Protein AF-A0A383DMV7-F1 (afdb_monomer_lite)

InterPro domains:
  IPR036942 TonB-dependent receptor-like, beta-barrel domain superfamily [G3DSA:2.40.170.20] (22-209)

Sequence (234 aa):
KFLDGSRVFDLMQYRTLEGLISPVGWHANAGFERKNRRGFSLAFEGFWKNFEKLITRKADIRSRLVGDYITGPPALSESYEVVTAMRFQPALEAENGSSVDAVGIQGRLEKRRVTMDDRWAGWISYTLSRAEEERMAQGTLRRFPFEYDRQHSLSVGINVRLGKGLTFSSRWQYGSGFPYTPAISVEPMVGQAVDDFDSTTIRNVILSDPETGYARFVPTFGGPENFNSARYPA

Organism: NCBI:txid408172

Secondary structure (DSSP, 8-state):
----------GGGSS--TT----EEEEEEEEEEEE-TTSEEEEEEEEEEEEEEEEEEEEEEEEEEEEEE-SS-TTBGGGEEEEEEEEEEEEEEEEEEEEEEEEEEEEEEEE---STT--EEEEEEEEEEEEEEEEEETTEEEEEE-TT--SEEEEEEEEEE-SSS-EEEEEEEEEPPPEE----EEEEPEEEEE-SS-TT-EEEEE-B-TTT-BBPEEEE--SGGGTT-EE---

Foldseek 3Di:
DPPVVDPPVPVVLAPDPPPQDDKDKDKDKDKDWDDDLQQKIKIKMKMKMKIALDKDFDKAWDWDWFWDADDDDQFAQVRTDTDIDTAIGGDSHITSFKMKIKIKMKIKMWGDDPDPPPQKTKMKMKMAMFMWMWGDFHNDIDIDGDQPTWGIKIKIWMWGHPDVPDIDIDIDIDTWFGFAQDQPAKTFDWDWDADPVHNVDIDIGGDADPVPNTTDIDGDRGGPVRGSVDGDGD

Radius of gyration: 26.52 Å; chains: 1; bounding box: 67×40×73 Å

Structure (mmCIF, N/CA/C/O backbone):
data_AF-A0A383DMV7-F1
#
_entry.id   AF-A0A383DMV7-F1
#
loop_
_atom_site.group_PDB
_atom_site.id
_atom_site.type_symbol
_atom_site.label_atom_id
_atom_site.label_alt_id
_atom_site.label_comp_id
_atom_site.label_asym_id
_atom_site.label_entity_id
_atom_site.label_seq_id
_atom_site.pdbx_PDB_ins_code
_atom_site.Cartn_x
_atom_site.Cartn_y
_atom_site.Cartn_z
_atom_site.occupancy
_atom_site.B_iso_or_equiv
_atom_site.auth_seq_id
_atom_site.auth_comp_id
_atom_site.auth_asym_id
_atom_site.auth_atom_id
_atom_site.pdbx_PDB_model_num
ATOM 1 N N . LYS A 1 1 ? -18.893 2.785 4.647 1.00 27.02 1 LYS A N 1
ATOM 2 C CA . LYS A 1 1 ? -18.040 2.800 3.432 1.00 27.02 1 LYS A CA 1
ATOM 3 C C . LYS A 1 1 ? -16.605 3.120 3.873 1.00 27.02 1 LYS A C 1
ATOM 5 O O . LYS A 1 1 ? -16.204 4.268 3.816 1.00 27.02 1 LYS A O 1
ATOM 10 N N . PHE A 1 2 ? -15.880 2.132 4.411 1.00 31.17 2 PHE A N 1
ATOM 11 C CA . PHE A 1 2 ? -14.476 2.264 4.841 1.00 31.17 2 PHE A CA 1
ATOM 12 C C . PHE A 1 2 ? -13.554 1.872 3.685 1.00 31.17 2 PHE A C 1
ATOM 14 O O . PHE A 1 2 ? -12.889 0.845 3.704 1.00 31.17 2 PHE A O 1
ATOM 21 N N . LEU A 1 3 ? -13.604 2.680 2.631 1.00 35.22 3 LEU A N 1
ATOM 22 C CA . LEU A 1 3 ? -12.601 2.691 1.577 1.00 35.22 3 LEU A CA 1
ATOM 23 C C . LEU A 1 3 ? -11.812 3.979 1.796 1.00 35.22 3 LEU A C 1
ATOM 25 O O . LEU A 1 3 ? -12.159 5.006 1.222 1.00 35.22 3 LEU A O 1
ATOM 29 N N . ASP A 1 4 ? -10.791 3.946 2.654 1.00 39.38 4 ASP A N 1
ATOM 30 C CA . ASP A 1 4 ? -9.828 5.052 2.776 1.00 39.38 4 ASP A CA 1
ATOM 31 C C . ASP A 1 4 ? -8.811 4.970 1.619 1.00 39.38 4 ASP A C 1
ATOM 33 O O . ASP A 1 4 ? -7.609 4.864 1.805 1.00 39.38 4 ASP A O 1
ATOM 37 N N . GLY A 1 5 ? -9.332 4.905 0.387 1.00 38.22 5 GLY A N 1
ATOM 38 C CA . GLY A 1 5 ? -8.568 4.942 -0.867 1.00 38.22 5 GLY A CA 1
ATOM 39 C C . GLY A 1 5 ? -8.489 6.351 -1.460 1.00 38.22 5 GLY A C 1
ATOM 40 O O . GLY A 1 5 ? -7.997 6.544 -2.568 1.00 38.22 5 GLY A O 1
ATOM 41 N N . SER A 1 6 ? -9.001 7.339 -0.732 1.00 35.34 6 SER A N 1
ATOM 42 C CA . SER A 1 6 ? -8.894 8.749 -1.063 1.00 35.34 6 SER A CA 1
ATOM 43 C C . SER A 1 6 ? -8.716 9.525 0.232 1.00 35.34 6 SER A C 1
ATOM 45 O O . SER A 1 6 ? -9.648 10.175 0.708 1.00 35.34 6 SER A O 1
ATOM 47 N N . ARG A 1 7 ? -7.500 9.502 0.785 1.00 47.59 7 ARG A N 1
ATOM 48 C CA . ARG A 1 7 ? -7.048 10.610 1.622 1.00 47.59 7 ARG A CA 1
ATOM 49 C C . ARG A 1 7 ? -6.959 11.850 0.735 1.00 47.59 7 ARG A C 1
ATOM 51 O O . ARG A 1 7 ? -5.887 12.261 0.304 1.00 47.59 7 ARG A O 1
ATOM 58 N N . VAL A 1 8 ? -8.102 12.483 0.479 1.00 38.84 8 VAL A N 1
ATOM 59 C CA . VAL A 1 8 ? -8.102 13.939 0.565 1.00 38.84 8 VAL A CA 1
ATOM 60 C C . VAL A 1 8 ? -7.598 14.178 1.981 1.00 38.84 8 VAL A C 1
ATOM 62 O O . VAL A 1 8 ? -8.219 13.694 2.925 1.00 38.84 8 VAL A O 1
ATOM 65 N N . PHE A 1 9 ? -6.402 14.751 2.128 1.00 48.09 9 PHE A N 1
ATOM 66 C CA . PHE A 1 9 ? -5.879 15.170 3.426 1.00 48.09 9 PHE A CA 1
ATOM 67 C C . PHE A 1 9 ? -6.826 16.252 3.955 1.00 48.09 9 PHE A C 1
ATOM 69 O O . PHE A 1 9 ? -6.572 17.446 3.827 1.00 48.09 9 PHE A O 1
ATOM 76 N N . ASP A 1 10 ? -7.977 15.831 4.473 1.00 48.44 10 ASP A N 1
ATOM 77 C CA . ASP A 1 10 ? -8.925 16.704 5.123 1.00 48.44 10 ASP A CA 1
ATOM 78 C C . ASP A 1 10 ? -8.380 16.944 6.520 1.00 48.44 10 ASP A C 1
ATOM 80 O O . ASP A 1 10 ? -8.589 16.168 7.453 1.00 48.44 10 ASP A O 1
ATOM 84 N N . LEU A 1 11 ? -7.585 18.002 6.637 1.00 58.06 11 LEU A N 1
ATOM 85 C CA . LEU A 1 11 ? -7.048 18.436 7.914 1.00 58.06 11 LEU A CA 1
ATOM 86 C C . LEU A 1 11 ? -8.159 18.938 8.855 1.00 58.06 11 LEU A C 1
ATOM 88 O O . LEU A 1 11 ? -7.900 19.071 10.047 1.00 58.06 11 LEU A O 1
ATOM 92 N N . MET A 1 12 ? -9.390 19.153 8.361 1.00 53.84 12 MET A N 1
ATOM 93 C CA . MET A 1 12 ? -10.544 19.542 9.182 1.00 53.84 12 MET A CA 1
ATOM 94 C C . MET A 1 12 ? -11.135 18.375 9.979 1.00 53.84 12 MET A C 1
ATOM 96 O O . MET A 1 12 ? -11.938 18.599 10.882 1.00 53.84 12 MET A O 1
ATOM 100 N N . GLN A 1 13 ? -10.723 17.131 9.703 1.00 54.12 13 GLN A N 1
ATOM 101 C CA . GLN A 1 13 ? -11.107 15.980 10.528 1.00 54.12 13 GLN A CA 1
ATOM 102 C C . GLN A 1 13 ? -10.373 15.941 11.883 1.00 54.12 13 GLN A C 1
ATOM 104 O O . GLN A 1 13 ? -10.734 15.147 12.756 1.00 54.12 13 GLN A O 1
ATOM 109 N N . TYR A 1 14 ? -9.332 16.765 12.051 1.00 58.69 14 TYR A N 1
ATOM 110 C CA . TYR A 1 14 ? -8.533 16.838 13.269 1.00 58.69 14 TYR A CA 1
ATOM 111 C C . TYR A 1 14 ? -8.977 18.013 14.137 1.00 58.69 14 TYR A C 1
ATOM 113 O O . TYR A 1 14 ? -9.143 19.129 13.652 1.00 58.69 14 TYR A O 1
ATOM 121 N N . ARG A 1 15 ? -9.146 17.773 15.445 1.00 56.69 15 ARG A N 1
ATOM 122 C CA . ARG A 1 15 ? -9.544 18.835 16.388 1.00 56.69 15 ARG A CA 1
ATOM 123 C C . ARG A 1 15 ? -8.479 19.923 16.547 1.00 56.69 15 ARG A C 1
ATOM 125 O O . ARG A 1 15 ? -8.840 21.070 16.783 1.00 56.69 15 ARG A O 1
ATOM 132 N N . THR A 1 16 ? -7.199 19.573 16.428 1.00 58.97 16 THR A N 1
ATOM 133 C CA . THR A 1 16 ? -6.067 20.505 16.485 1.00 58.97 16 THR A CA 1
ATOM 134 C C . THR A 1 16 ? -4.949 20.036 15.550 1.00 58.97 16 THR A C 1
ATOM 136 O O . THR A 1 16 ? -4.700 18.838 15.405 1.00 58.97 16 THR A O 1
ATOM 139 N N . LEU A 1 17 ? -4.279 20.993 14.904 1.00 67.75 17 LEU A N 1
ATOM 140 C CA . LEU A 1 17 ? -3.063 20.782 14.099 1.00 67.75 17 LEU A CA 1
ATOM 141 C C . LEU A 1 17 ? -1.817 21.369 14.786 1.00 67.75 17 LEU A C 1
ATOM 143 O O . LEU A 1 17 ? -0.724 21.363 14.222 1.00 67.75 17 LEU A O 1
ATOM 147 N N . GLU A 1 18 ? -1.987 21.914 15.992 1.00 71.38 18 GLU A N 1
ATOM 148 C CA . GLU A 1 18 ? -0.915 22.523 16.774 1.00 71.38 18 GLU A CA 1
ATOM 149 C C . GLU A 1 18 ? 0.157 21.489 17.136 1.00 71.38 18 GLU A C 1
ATOM 151 O O . GLU A 1 18 ? -0.145 20.365 17.535 1.00 71.38 18 GLU A O 1
ATOM 156 N N . GLY A 1 19 ? 1.425 21.877 16.992 1.00 81.38 19 GLY A N 1
ATOM 157 C CA . GLY A 1 19 ? 2.572 21.019 17.300 1.00 81.38 19 GLY A CA 1
ATOM 158 C C . GLY A 1 19 ? 2.968 20.036 16.194 1.00 81.38 19 GLY A C 1
ATOM 159 O O . GLY A 1 19 ? 3.995 19.375 16.337 1.00 81.38 19 GLY A O 1
ATOM 160 N N . LEU A 1 20 ? 2.220 19.961 15.084 1.00 86.75 20 LEU A N 1
ATOM 161 C CA . LEU A 1 20 ? 2.659 19.206 13.912 1.00 86.75 20 LEU A CA 1
ATOM 162 C C . LEU A 1 20 ? 3.842 19.902 13.239 1.00 86.75 20 LEU A C 1
ATOM 164 O O . LEU A 1 20 ? 3.843 21.115 13.026 1.00 86.75 20 LEU A O 1
ATOM 168 N N . ILE A 1 21 ? 4.835 19.108 12.862 1.00 90.81 21 ILE A N 1
ATOM 169 C CA . ILE A 1 21 ? 6.003 19.566 12.111 1.00 90.81 21 ILE A CA 1
ATOM 170 C C . ILE A 1 21 ? 5.983 19.006 10.692 1.00 90.81 21 ILE A C 1
ATOM 172 O O . ILE A 1 21 ? 5.334 17.997 10.409 1.00 90.81 21 ILE A O 1
ATOM 176 N N . SER A 1 22 ? 6.708 19.659 9.788 1.00 91.38 22 SER A N 1
ATOM 177 C CA . SER A 1 22 ? 6.849 19.178 8.417 1.00 91.38 22 SER A CA 1
ATOM 178 C C . SER A 1 22 ? 7.524 17.799 8.389 1.00 91.38 22 SER A C 1
ATOM 180 O O . SER A 1 22 ? 8.575 17.634 9.022 1.00 91.38 22 SER A O 1
ATOM 182 N N . PRO A 1 23 ? 6.972 16.826 7.640 1.00 93.25 23 PRO A N 1
ATOM 183 C CA . PRO A 1 23 ? 7.674 15.590 7.335 1.00 93.25 23 PRO A CA 1
ATOM 184 C C . PRO A 1 23 ? 8.976 15.872 6.588 1.00 93.25 23 PRO A C 1
ATOM 186 O O . PRO A 1 23 ? 9.081 16.845 5.835 1.00 93.25 23 PRO A O 1
ATOM 189 N N . VAL A 1 24 ? 9.957 14.999 6.771 1.00 95.75 24 VAL A N 1
ATOM 190 C CA . VAL A 1 24 ? 11.243 15.068 6.070 1.00 95.75 24 VAL A CA 1
ATOM 191 C C . VAL A 1 24 ? 11.520 13.735 5.399 1.00 95.75 24 VAL A C 1
ATOM 193 O O . VAL A 1 24 ? 10.980 12.708 5.802 1.00 95.75 24 VAL A O 1
ATOM 196 N N . GLY A 1 25 ? 12.345 13.734 4.360 1.00 96.81 25 GLY A N 1
ATOM 197 C CA . GLY A 1 25 ? 12.700 12.493 3.694 1.00 96.81 25 GLY A CA 1
ATOM 198 C C . GLY A 1 25 ? 14.010 12.585 2.940 1.00 96.81 25 GLY A C 1
ATOM 199 O O . GLY A 1 25 ? 14.406 13.649 2.464 1.00 96.81 25 GLY A O 1
ATOM 200 N N . TRP A 1 26 ? 14.655 11.434 2.829 1.00 97.25 26 TRP A N 1
ATOM 201 C CA . TRP A 1 26 ? 15.893 11.223 2.106 1.00 97.25 26 TRP A CA 1
ATOM 202 C C . TRP A 1 26 ? 15.655 10.241 0.971 1.00 97.25 26 TRP A C 1
ATOM 204 O O . TRP A 1 26 ? 14.896 9.280 1.093 1.00 97.25 26 TRP A O 1
ATOM 214 N N . HIS A 1 27 ? 16.326 10.474 -0.148 1.00 97.56 27 HIS A N 1
ATOM 215 C CA . HIS A 1 27 ? 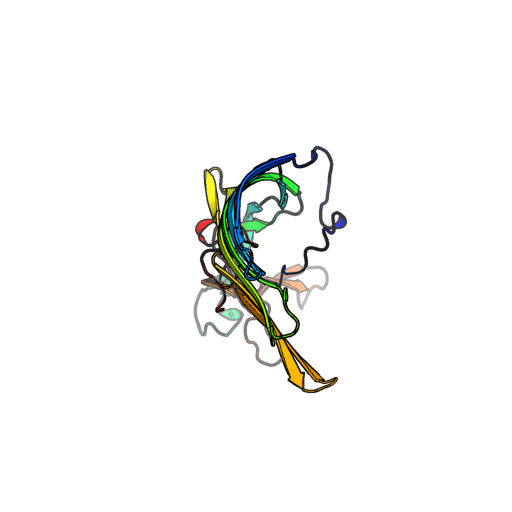16.338 9.544 -1.262 1.00 97.56 27 HIS A CA 1
ATOM 216 C C . HIS A 1 27 ? 17.756 9.389 -1.796 1.00 97.56 27 HIS A C 1
ATOM 218 O O . HIS A 1 27 ? 18.518 10.349 -1.875 1.00 97.56 27 HIS A O 1
ATOM 224 N N . ALA A 1 28 ? 18.109 8.167 -2.158 1.00 98.12 28 ALA A N 1
ATOM 225 C CA . ALA A 1 28 ? 19.357 7.862 -2.826 1.00 98.12 28 ALA A CA 1
ATOM 226 C C . ALA A 1 28 ? 19.081 6.837 -3.918 1.00 98.12 28 ALA A C 1
ATOM 228 O O . ALA A 1 28 ? 18.312 5.893 -3.727 1.00 98.12 28 ALA A O 1
ATOM 229 N N . ASN A 1 29 ? 19.714 7.017 -5.067 1.00 97.94 29 ASN A N 1
ATOM 230 C CA . ASN A 1 29 ? 19.631 6.084 -6.173 1.00 97.94 29 ASN A CA 1
ATOM 231 C C . ASN A 1 29 ? 20.988 5.956 -6.860 1.00 97.94 29 ASN A C 1
ATOM 233 O O . ASN A 1 29 ? 21.764 6.906 -6.946 1.00 97.94 29 ASN A O 1
ATOM 237 N N . ALA A 1 30 ? 21.272 4.754 -7.340 1.00 98.50 30 ALA A N 1
ATOM 238 C CA . ALA A 1 30 ? 22.478 4.449 -8.087 1.00 98.50 30 ALA A CA 1
ATOM 239 C C . ALA A 1 30 ? 22.115 3.514 -9.231 1.00 98.50 30 ALA A C 1
ATOM 241 O O . ALA A 1 30 ? 21.362 2.557 -9.051 1.00 98.50 30 ALA A O 1
ATOM 242 N N . GLY A 1 31 ? 22.657 3.775 -10.414 1.00 98.12 31 GLY A N 1
ATOM 243 C CA . GLY A 1 31 ? 22.312 3.000 -11.590 1.00 98.12 31 GLY A CA 1
ATOM 244 C C . GLY A 1 31 ? 23.379 3.024 -12.665 1.00 98.12 31 GLY A C 1
ATOM 245 O O . GLY A 1 31 ? 24.303 3.836 -12.655 1.00 98.12 31 GLY A O 1
ATOM 246 N N . PHE A 1 32 ? 23.227 2.103 -13.605 1.00 98.06 32 PHE A N 1
ATOM 247 C CA . PHE A 1 32 ? 24.069 1.975 -14.781 1.00 98.06 32 PHE A CA 1
ATOM 248 C C . PHE A 1 32 ? 23.193 1.800 -16.017 1.00 98.06 32 PHE A C 1
ATOM 250 O O . PHE A 1 32 ? 22.226 1.036 -16.007 1.00 98.06 32 PHE A O 1
ATOM 257 N N . GLU A 1 33 ? 23.565 2.473 -17.102 1.00 98.25 33 GLU A N 1
ATOM 258 C CA . GLU A 1 33 ? 22.916 2.347 -18.401 1.00 98.25 33 GLU A CA 1
ATOM 259 C C . GLU A 1 33 ? 23.951 2.001 -19.474 1.00 98.25 33 GLU A C 1
ATOM 261 O O . GLU A 1 33 ? 24.987 2.656 -19.606 1.00 98.25 33 GLU A O 1
ATOM 266 N N . ARG A 1 34 ? 23.641 0.997 -20.299 1.00 98.06 34 ARG A N 1
ATOM 267 C CA . ARG A 1 34 ? 24.426 0.641 -21.479 1.00 98.06 34 ARG A CA 1
ATOM 268 C C . ARG A 1 34 ? 23.586 0.736 -22.736 1.00 98.06 34 ARG A C 1
ATOM 270 O O . ARG A 1 34 ? 22.612 0.007 -22.908 1.00 98.06 34 ARG A O 1
ATOM 277 N N . LYS A 1 35 ? 24.053 1.562 -23.668 1.00 97.81 35 LYS A N 1
ATOM 278 C CA . LYS A 1 35 ? 23.484 1.702 -25.012 1.00 97.81 35 LYS A CA 1
ATOM 279 C C . LYS A 1 35 ? 24.340 0.971 -26.033 1.00 97.81 35 LYS A C 1
ATOM 281 O O . LYS A 1 35 ? 25.557 0.865 -25.879 1.00 97.81 35 LYS A O 1
ATOM 286 N N . ASN A 1 36 ? 23.719 0.494 -27.106 1.00 96.19 36 ASN A N 1
ATOM 287 C CA . ASN A 1 36 ? 24.432 -0.015 -28.271 1.00 96.19 36 ASN A CA 1
ATOM 288 C C . ASN A 1 36 ? 24.006 0.705 -29.559 1.00 96.19 36 ASN A C 1
ATOM 290 O O . ASN A 1 36 ? 22.951 1.333 -29.638 1.00 96.19 36 ASN A O 1
ATOM 294 N N . ARG A 1 37 ? 24.828 0.575 -30.607 1.00 92.62 37 ARG A N 1
ATOM 295 C CA . ARG A 1 37 ? 24.572 1.191 -31.922 1.00 92.62 37 ARG A CA 1
ATOM 296 C C . ARG A 1 37 ? 23.333 0.632 -32.636 1.00 92.62 37 ARG A C 1
ATOM 298 O O . ARG A 1 37 ? 22.833 1.265 -33.553 1.00 92.62 37 ARG A O 1
ATOM 305 N N . ARG A 1 38 ? 22.819 -0.529 -32.209 1.00 92.94 38 ARG A N 1
ATOM 306 C CA . ARG A 1 38 ? 21.589 -1.147 -32.743 1.00 92.94 38 ARG A CA 1
ATOM 307 C C . ARG A 1 38 ? 20.313 -0.549 -32.126 1.00 92.94 38 ARG A C 1
ATOM 309 O O . ARG A 1 38 ? 19.210 -1.008 -32.423 1.00 92.94 38 ARG A O 1
ATOM 316 N N . GLY A 1 39 ? 20.450 0.466 -31.268 1.00 95.00 39 GLY A N 1
ATOM 317 C CA . GLY A 1 39 ? 19.332 1.176 -30.652 1.00 95.00 39 GLY A CA 1
ATOM 318 C C . GLY A 1 39 ? 18.785 0.525 -29.392 1.00 95.00 39 GLY A C 1
ATOM 319 O O . GLY A 1 39 ? 17.711 0.927 -28.952 1.00 95.00 39 GLY A O 1
ATOM 320 N N . PHE A 1 40 ? 19.475 -0.466 -28.823 1.00 97.88 40 PHE A N 1
ATOM 321 C CA . PHE A 1 40 ? 19.100 -1.013 -27.523 1.00 97.88 40 PHE A CA 1
ATOM 322 C C . PHE A 1 40 ? 19.727 -0.198 -26.394 1.00 97.88 40 PHE A C 1
ATOM 324 O O . PHE A 1 40 ? 20.906 0.157 -26.470 1.00 97.88 40 PHE A O 1
ATOM 331 N N . SER A 1 41 ? 18.946 0.043 -25.344 1.00 98.31 41 SER A N 1
ATOM 332 C CA . SER A 1 41 ? 19.418 0.525 -24.050 1.00 98.31 41 SER A CA 1
ATOM 333 C C . SER A 1 41 ? 18.996 -0.439 -22.951 1.00 98.31 41 SER A C 1
ATOM 335 O O . SER A 1 41 ? 17.832 -0.835 -22.899 1.00 98.31 41 SER A O 1
ATOM 337 N N . LEU A 1 42 ? 19.936 -0.811 -22.090 1.00 98.44 42 LEU A N 1
ATOM 338 C CA . LEU A 1 42 ? 19.691 -1.583 -20.879 1.00 98.44 42 LEU A CA 1
ATOM 339 C C . LEU A 1 42 ? 20.088 -0.722 -19.682 1.00 98.44 42 LEU A C 1
ATOM 341 O O . LEU A 1 42 ? 21.243 -0.311 -19.594 1.00 98.44 42 LEU A O 1
ATOM 345 N N . ALA A 1 43 ? 19.145 -0.462 -18.785 1.00 98.56 43 ALA A N 1
ATOM 346 C CA . ALA A 1 43 ? 19.353 0.308 -17.570 1.00 98.56 43 ALA A CA 1
ATOM 347 C C . ALA A 1 43 ? 18.978 -0.520 -16.341 1.00 98.56 43 ALA A C 1
ATOM 349 O O . ALA A 1 43 ? 17.963 -1.219 -16.342 1.00 98.56 43 ALA A O 1
ATOM 350 N N . PHE A 1 44 ? 19.792 -0.409 -15.298 1.00 98.56 44 PHE A N 1
ATOM 351 C CA . PHE A 1 44 ? 19.505 -0.932 -13.970 1.00 98.56 44 PHE A CA 1
ATOM 352 C C . PHE A 1 44 ? 19.700 0.177 -12.947 1.00 98.56 44 PHE A C 1
ATOM 354 O O . PHE A 1 44 ? 20.686 0.907 -13.020 1.00 98.56 44 PHE A O 1
ATOM 361 N N . GLU A 1 45 ? 18.784 0.285 -11.996 1.00 98.62 45 GLU A N 1
ATOM 362 C CA . GLU A 1 45 ? 18.805 1.297 -10.945 1.00 98.62 45 GLU A CA 1
ATOM 363 C C . GLU A 1 45 ? 18.380 0.668 -9.619 1.00 98.62 45 GLU A C 1
ATOM 365 O O . GLU A 1 45 ? 17.366 -0.020 -9.552 1.00 98.62 45 GLU A O 1
ATOM 370 N N . GLY A 1 46 ? 19.157 0.888 -8.566 1.00 98.62 46 GLY A N 1
ATOM 371 C CA . GLY A 1 46 ? 18.761 0.630 -7.188 1.00 98.62 46 GLY A CA 1
ATOM 372 C C . GLY A 1 46 ? 18.387 1.940 -6.510 1.00 98.62 46 GLY A C 1
ATOM 373 O O . GLY A 1 46 ? 19.019 2.967 -6.761 1.00 98.62 46 GLY A O 1
ATOM 374 N N . PHE A 1 47 ? 17.383 1.907 -5.641 1.00 98.38 47 PHE A N 1
ATOM 375 C CA . PHE A 1 47 ? 16.982 3.060 -4.846 1.00 98.38 47 PHE A CA 1
ATOM 376 C C . PHE A 1 47 ? 16.744 2.691 -3.384 1.00 98.38 47 PHE A C 1
ATOM 378 O O . PHE A 1 47 ? 16.296 1.590 -3.057 1.00 98.38 47 PHE A O 1
ATOM 385 N N . TRP A 1 48 ? 16.993 3.669 -2.524 1.00 98.50 48 TRP A N 1
ATOM 386 C CA . TRP A 1 48 ? 16.571 3.708 -1.134 1.00 98.50 48 TRP A CA 1
ATOM 387 C C . TRP A 1 48 ? 15.877 5.045 -0.876 1.00 98.50 48 TRP A C 1
ATOM 389 O O . TRP A 1 48 ? 16.300 6.091 -1.375 1.00 98.50 48 TRP A O 1
ATOM 399 N N . LYS A 1 49 ? 14.780 5.005 -0.131 1.00 98.12 49 LYS A N 1
ATOM 400 C CA . LYS A 1 49 ? 14.034 6.175 0.315 1.00 98.12 49 LYS A CA 1
ATOM 401 C C . LYS A 1 49 ? 13.683 5.981 1.774 1.00 98.12 49 LYS A C 1
ATOM 403 O O . LYS A 1 49 ? 13.266 4.894 2.157 1.00 98.12 49 LYS A O 1
ATOM 408 N N . ASN A 1 50 ? 13.792 7.049 2.536 1.00 97.81 50 ASN A N 1
ATOM 409 C CA . ASN A 1 50 ? 13.360 7.096 3.915 1.00 97.81 50 ASN A CA 1
ATOM 410 C C . ASN A 1 50 ? 12.532 8.363 4.123 1.00 97.81 50 ASN A C 1
ATOM 412 O O . ASN A 1 50 ? 12.871 9.426 3.604 1.00 97.81 50 ASN A O 1
ATOM 416 N N . PHE A 1 51 ? 11.430 8.233 4.843 1.00 96.88 51 PHE A N 1
ATOM 417 C CA . PHE A 1 51 ? 10.568 9.333 5.234 1.00 96.88 51 PHE A CA 1
ATOM 418 C C . PHE A 1 51 ? 10.390 9.282 6.740 1.00 96.88 51 PHE A C 1
ATOM 420 O O . PHE A 1 51 ? 10.071 8.234 7.292 1.00 96.88 51 PHE A O 1
ATOM 427 N N . GLU A 1 52 ? 10.553 10.416 7.402 1.00 95.81 52 GLU A N 1
ATOM 428 C CA . GLU A 1 52 ? 10.409 10.543 8.844 1.00 95.81 52 GLU A CA 1
ATOM 429 C C . GLU A 1 52 ? 9.345 11.579 9.176 1.00 95.81 52 GLU A C 1
ATOM 431 O O . GLU A 1 52 ? 9.055 12.491 8.390 1.00 95.81 52 GLU A O 1
ATOM 436 N N . LYS A 1 53 ? 8.808 11.475 10.397 1.00 93.56 53 LYS A N 1
ATOM 437 C CA . LYS A 1 53 ? 7.833 12.427 10.943 1.00 93.56 53 LYS A CA 1
ATOM 438 C C . LYS A 1 53 ? 6.601 12.531 10.046 1.00 93.56 53 LYS A C 1
ATOM 440 O O . LYS A 1 53 ? 6.027 13.610 9.900 1.00 93.56 53 LYS A O 1
ATOM 445 N N . LEU A 1 54 ? 6.189 11.421 9.438 1.00 91.94 54 LEU A N 1
ATOM 446 C CA . LEU A 1 54 ? 4.961 11.373 8.664 1.00 91.94 54 LEU A CA 1
ATOM 447 C C . LEU A 1 54 ? 3.780 11.672 9.584 1.00 91.94 54 LEU A C 1
ATOM 449 O O . LEU A 1 54 ? 3.664 11.123 10.683 1.00 91.94 54 LEU A O 1
ATOM 453 N N . ILE A 1 55 ? 2.914 12.568 9.118 1.00 88.62 55 ILE A N 1
ATOM 454 C CA . ILE A 1 55 ? 1.699 12.941 9.830 1.00 88.62 55 ILE A CA 1
ATOM 455 C C . ILE A 1 55 ? 0.693 11.812 9.636 1.00 88.62 55 ILE A C 1
ATOM 457 O O . ILE A 1 55 ? 0.217 11.567 8.526 1.00 88.62 55 ILE A O 1
ATOM 461 N N . THR A 1 56 ? 0.368 11.128 10.725 1.00 85.44 56 THR A N 1
ATOM 462 C CA . THR A 1 56 ? -0.622 10.053 10.753 1.00 85.44 56 THR A CA 1
ATOM 463 C C . THR A 1 56 ? -1.677 10.338 11.806 1.00 85.44 56 THR A C 1
ATOM 465 O O . THR A 1 56 ? -1.489 11.144 12.717 1.00 85.44 56 THR A O 1
ATOM 468 N N . ARG A 1 57 ? -2.834 9.695 11.661 1.00 82.25 57 ARG A N 1
ATOM 469 C CA . ARG A 1 57 ? -3.891 9.762 12.662 1.00 82.25 57 ARG A CA 1
ATOM 470 C C . ARG A 1 57 ? -3.468 8.937 13.874 1.00 82.25 57 ARG A C 1
ATOM 472 O O . ARG A 1 57 ? -3.175 7.747 13.724 1.00 82.25 57 ARG A O 1
ATOM 479 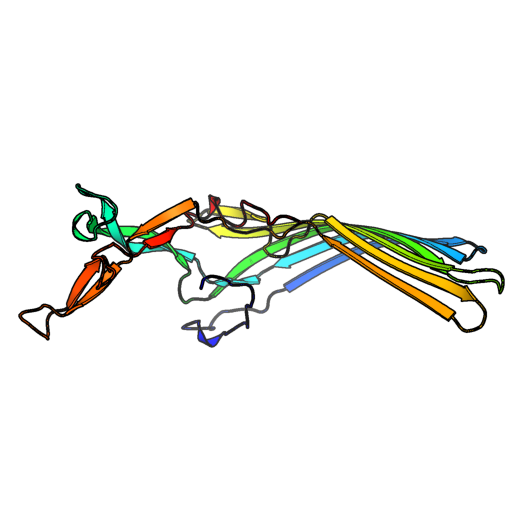N N . LYS A 1 58 ? -3.493 9.548 15.061 1.00 81.00 58 LYS A N 1
ATOM 480 C CA . LYS A 1 58 ? -3.272 8.842 16.326 1.00 81.00 58 LYS A CA 1
ATOM 481 C C . LYS A 1 58 ? -4.227 7.664 16.421 1.00 81.00 58 LYS A C 1
ATOM 483 O O . LYS A 1 58 ? -5.395 7.771 16.041 1.00 81.00 58 LYS A O 1
ATOM 488 N N . ALA A 1 59 ? -3.764 6.554 16.966 1.00 83.00 59 ALA A N 1
ATOM 489 C CA . ALA A 1 59 ? -4.617 5.411 17.232 1.00 83.00 59 ALA A CA 1
ATOM 490 C C . ALA A 1 59 ? -4.215 4.774 18.556 1.00 83.00 59 ALA A C 1
ATOM 492 O O . ALA A 1 59 ? -3.036 4.545 18.810 1.00 83.00 59 ALA A O 1
ATOM 493 N N . ASP A 1 60 ? -5.206 4.526 19.404 1.00 82.44 60 ASP A N 1
ATOM 494 C CA . ASP A 1 60 ? -4.973 4.087 20.773 1.00 82.44 60 ASP A CA 1
ATOM 495 C C . ASP A 1 60 ? -6.086 3.151 21.246 1.00 82.44 60 ASP A C 1
ATOM 497 O O . ASP A 1 60 ? -7.173 3.097 20.657 1.00 82.44 60 ASP A O 1
ATOM 501 N N . ILE A 1 61 ? -5.812 2.409 22.314 1.00 86.94 61 ILE A N 1
ATOM 502 C CA . ILE A 1 61 ? -6.814 1.611 23.005 1.00 86.94 61 ILE A CA 1
ATOM 503 C C . ILE A 1 61 ? -7.697 2.555 23.812 1.00 86.94 61 ILE A C 1
ATOM 505 O O . ILE A 1 61 ? -7.235 3.281 24.688 1.00 86.94 61 ILE A O 1
ATOM 509 N N . ARG A 1 62 ? -8.995 2.533 23.530 1.00 85.81 62 ARG A N 1
ATOM 510 C CA . ARG A 1 62 ? -9.982 3.355 24.228 1.00 85.81 62 ARG A CA 1
ATOM 511 C C . ARG A 1 62 ? -11.197 2.520 24.594 1.00 85.81 62 ARG A C 1
ATOM 513 O O . ARG A 1 62 ? -11.487 1.514 23.944 1.00 85.81 62 ARG A O 1
ATOM 520 N N . SER A 1 63 ? -11.913 2.952 25.625 1.00 90.00 63 SER A N 1
ATOM 521 C CA . SER A 1 63 ? -13.212 2.383 25.961 1.00 90.00 63 SER A CA 1
ATOM 522 C C . SER A 1 63 ? -14.216 2.700 24.851 1.00 90.00 63 SER A C 1
ATOM 524 O O . SER A 1 63 ? -14.319 3.833 24.373 1.00 90.00 63 SER A O 1
ATOM 526 N N . ARG A 1 64 ? -14.943 1.674 24.414 1.00 89.81 64 ARG A N 1
ATOM 527 C CA . ARG A 1 64 ? -15.982 1.761 23.392 1.00 89.81 64 ARG A CA 1
ATOM 528 C C . ARG A 1 64 ? -17.166 0.908 23.814 1.00 89.81 64 ARG A C 1
ATOM 530 O O . ARG A 1 64 ? -16.977 -0.180 24.351 1.00 89.81 64 ARG A O 1
ATOM 537 N N . LEU A 1 65 ? -18.371 1.390 23.534 1.00 92.31 65 LEU A N 1
ATOM 538 C CA . LEU A 1 65 ? -19.565 0.564 23.646 1.00 92.31 65 LEU A CA 1
ATOM 539 C C . LEU A 1 65 ? -19.575 -0.466 22.515 1.00 92.31 65 LEU A C 1
ATOM 541 O O . LEU A 1 65 ? -19.405 -0.111 21.346 1.00 92.31 65 LEU A O 1
ATOM 545 N N . VAL A 1 66 ? -19.752 -1.730 22.873 1.00 93.75 66 VAL A N 1
ATOM 546 C CA . VAL A 1 66 ? -19.822 -2.863 21.946 1.00 93.75 66 VAL A CA 1
ATOM 547 C C . VAL A 1 66 ? -20.977 -3.774 22.342 1.00 93.75 66 VAL A C 1
ATOM 549 O O . VAL A 1 66 ? -21.381 -3.781 23.502 1.00 93.75 66 VAL A O 1
ATOM 552 N N . GLY A 1 67 ? -21.510 -4.528 21.382 1.00 94.62 67 GLY A N 1
ATOM 553 C CA . GLY A 1 67 ? -22.442 -5.611 21.681 1.00 94.62 67 GLY A CA 1
ATOM 554 C C . GLY A 1 67 ? -21.680 -6.864 22.093 1.00 94.62 67 GLY A C 1
ATOM 555 O O . GLY A 1 67 ? -20.876 -7.354 21.299 1.00 94.62 67 GLY A O 1
ATOM 556 N N . ASP A 1 68 ? -21.930 -7.365 23.299 1.00 94.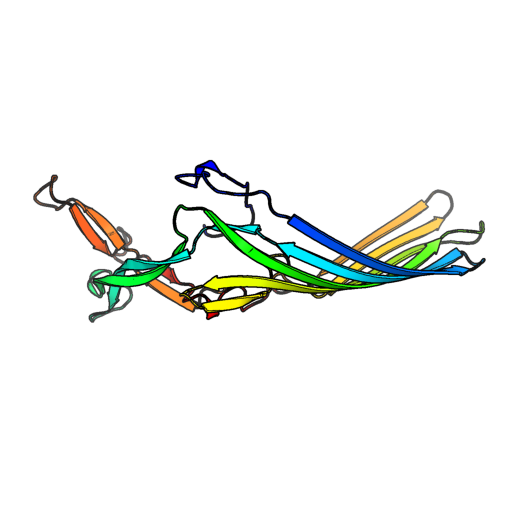69 68 ASP A N 1
ATOM 557 C CA . ASP A 1 68 ? -21.438 -8.662 23.760 1.00 94.69 68 ASP A CA 1
ATOM 558 C C . ASP A 1 68 ? -22.539 -9.707 23.631 1.00 94.69 68 ASP A C 1
ATOM 560 O O . ASP A 1 68 ? -23.700 -9.438 23.938 1.00 94.69 68 ASP A O 1
ATOM 564 N N . TYR A 1 69 ? -22.194 -10.874 23.096 1.00 95.38 69 TYR A N 1
ATOM 565 C CA . TYR A 1 69 ? -23.177 -11.927 22.867 1.00 95.38 69 TYR A CA 1
ATOM 566 C C . TYR A 1 69 ? -23.541 -12.592 24.190 1.00 95.38 69 TYR A C 1
ATOM 568 O O . TYR A 1 69 ? -22.664 -13.094 24.890 1.00 95.38 69 TYR A O 1
ATOM 576 N N . ILE A 1 70 ? -24.837 -12.662 24.482 1.00 95.38 70 ILE A N 1
ATOM 577 C CA . ILE A 1 70 ? -25.343 -13.301 25.697 1.00 95.38 70 ILE A CA 1
ATOM 578 C C . ILE A 1 70 ? -25.904 -14.696 25.404 1.00 95.38 70 ILE A C 1
ATOM 580 O O . ILE A 1 70 ? -25.411 -15.693 25.931 1.00 95.38 70 ILE A O 1
ATOM 584 N N . THR A 1 71 ? -26.939 -14.800 24.568 1.00 95.88 71 THR A N 1
ATOM 585 C CA . THR A 1 71 ? -27.666 -16.051 24.300 1.00 95.88 71 THR A CA 1
ATOM 586 C C . THR A 1 71 ? -28.638 -15.899 23.126 1.00 95.88 71 THR A C 1
ATOM 588 O O . THR A 1 71 ? -28.924 -14.790 22.684 1.00 95.88 71 THR A O 1
ATOM 591 N N . GLY A 1 72 ? -29.218 -17.002 22.652 1.00 95.25 72 GLY A N 1
ATOM 592 C CA . GLY A 1 72 ? -30.246 -17.002 21.609 1.00 95.25 72 GLY A CA 1
ATOM 593 C C . GLY A 1 72 ? -29.698 -16.899 20.177 1.00 95.25 72 GLY A C 1
ATOM 594 O O . GLY A 1 72 ? -28.517 -17.148 19.941 1.00 95.25 72 GLY A O 1
ATOM 595 N N . PRO A 1 73 ? -30.554 -16.607 19.181 1.00 95.44 73 PRO A N 1
ATOM 596 C CA . PRO A 1 73 ? -30.143 -16.541 17.780 1.00 95.44 73 PRO A CA 1
ATOM 597 C C . PRO A 1 73 ? -29.214 -15.340 17.497 1.00 95.44 73 PRO A C 1
ATOM 599 O O . PRO A 1 73 ? -29.677 -14.204 17.560 1.00 95.44 73 PRO A O 1
ATOM 602 N N . PRO A 1 74 ? -27.955 -15.539 17.047 1.00 93.88 74 PRO A N 1
ATOM 603 C CA . PRO A 1 74 ? -26.994 -14.444 16.827 1.00 93.88 74 PRO A CA 1
ATOM 604 C C . PRO A 1 74 ? -27.426 -13.393 15.794 1.00 93.88 74 PRO A C 1
ATOM 606 O O . PRO A 1 74 ? -26.811 -12.344 15.667 1.00 93.88 74 PRO A O 1
ATOM 609 N N . ALA A 1 75 ? -28.468 -13.669 15.011 1.00 94.19 75 ALA A N 1
ATOM 610 C CA . ALA A 1 75 ? -29.009 -12.704 14.070 1.00 94.19 75 ALA A CA 1
ATOM 611 C C . ALA A 1 75 ? -29.846 -11.605 14.746 1.00 94.19 75 ALA A C 1
ATOM 613 O O . ALA A 1 75 ? -30.091 -10.596 14.101 1.00 94.19 75 ALA A O 1
ATOM 614 N N . LEU A 1 76 ? -30.308 -11.772 15.990 1.00 95.06 76 LEU A N 1
ATOM 615 C CA . LEU A 1 76 ? -31.246 -10.853 16.648 1.00 95.06 76 LEU A CA 1
ATOM 616 C C . LEU A 1 76 ? -30.529 -9.873 17.582 1.00 95.06 76 LEU A C 1
ATOM 618 O O . LEU A 1 76 ? -29.568 -10.239 18.252 1.00 95.06 76 LEU A O 1
ATOM 622 N N . SER A 1 77 ? -31.020 -8.633 17.676 1.00 92.44 77 SER A N 1
ATOM 623 C CA . SER A 1 77 ? -30.452 -7.623 18.586 1.00 92.44 77 SER A CA 1
ATOM 624 C C . SER A 1 77 ? -30.580 -7.999 20.063 1.00 92.44 77 SER A C 1
ATOM 626 O O . SER A 1 77 ? -29.701 -7.660 20.846 1.00 92.44 77 SER A O 1
ATOM 628 N N . GLU A 1 78 ? -31.635 -8.729 20.434 1.00 93.19 78 GLU A N 1
ATOM 629 C CA . GLU A 1 78 ? -31.892 -9.203 21.805 1.00 93.19 78 GLU A CA 1
ATOM 630 C C . GLU A 1 78 ? -30.876 -10.248 22.287 1.00 93.19 78 GLU A C 1
ATOM 632 O O . GLU A 1 78 ? -30.763 -10.497 23.484 1.00 93.19 78 GLU A O 1
ATOM 637 N N . SER A 1 79 ? -30.109 -10.843 21.369 1.00 95.94 79 SER A N 1
ATOM 638 C CA . SER A 1 79 ? -29.053 -11.805 21.696 1.00 95.94 79 SER A CA 1
ATOM 639 C C . SER A 1 79 ? -27.764 -11.166 22.202 1.00 95.94 79 SER A C 1
ATOM 641 O O . SER A 1 79 ? -26.782 -11.870 22.452 1.00 95.94 79 SER A O 1
ATOM 643 N N . TYR A 1 80 ? -27.757 -9.845 22.360 1.00 96.06 80 TYR A N 1
ATOM 644 C CA . TYR A 1 80 ? -26.589 -9.072 22.734 1.00 96.06 80 TYR A CA 1
ATOM 645 C C . TYR A 1 80 ? -26.928 -8.053 23.817 1.00 96.06 80 TYR A C 1
ATOM 647 O O . TYR A 1 80 ? -27.996 -7.443 23.804 1.00 96.06 80 TYR A O 1
ATOM 655 N N . GLU A 1 81 ? -25.974 -7.799 24.704 1.00 95.44 81 GLU A N 1
ATOM 656 C CA . GLU A 1 81 ? -26.025 -6.677 25.637 1.00 95.44 81 GLU A CA 1
ATOM 657 C C . GLU A 1 81 ? -24.974 -5.622 25.277 1.00 95.44 81 GLU A C 1
ATOM 659 O O . GLU A 1 81 ? -23.937 -5.922 24.683 1.00 95.44 81 GLU A O 1
ATOM 664 N N . VAL A 1 82 ? -25.236 -4.358 25.611 1.00 96.12 82 VAL A N 1
ATOM 665 C CA . VAL A 1 82 ? -24.267 -3.282 25.379 1.00 96.12 82 VAL A CA 1
ATOM 666 C C . VAL A 1 82 ? -23.309 -3.206 26.561 1.00 96.12 82 VAL A C 1
ATOM 668 O O . VAL A 1 82 ? -23.690 -2.767 27.646 1.00 96.12 82 VAL A O 1
ATOM 671 N N . VAL A 1 83 ? -22.044 -3.551 26.330 1.00 95.12 83 VAL A N 1
ATOM 672 C CA . VAL A 1 83 ? -20.971 -3.444 27.328 1.00 95.12 83 VAL A CA 1
ATOM 673 C C . VAL A 1 83 ? -19.939 -2.402 26.921 1.00 95.12 83 VAL A C 1
ATOM 675 O O . VAL A 1 83 ? -19.817 -2.018 25.757 1.00 95.12 83 VAL A O 1
ATOM 678 N N . THR A 1 84 ? -19.144 -1.952 27.890 1.00 94.50 84 THR A N 1
ATOM 679 C CA . THR A 1 84 ? -17.941 -1.164 27.607 1.00 94.50 84 THR A CA 1
ATOM 680 C C . THR A 1 84 ? -16.753 -2.101 27.456 1.00 94.50 84 THR A C 1
ATOM 682 O O . THR A 1 84 ? -16.414 -2.820 28.391 1.00 94.50 84 THR A O 1
ATOM 685 N N . ALA A 1 85 ? -16.078 -2.055 26.310 1.00 91.12 85 ALA A N 1
ATOM 686 C CA . ALA A 1 85 ? -14.867 -2.827 26.071 1.00 91.12 85 ALA A CA 1
ATOM 687 C C . ALA A 1 85 ? -13.725 -1.949 25.556 1.00 91.12 85 ALA A C 1
ATOM 689 O O . ALA A 1 85 ? -13.931 -0.955 24.859 1.00 91.12 85 ALA A O 1
ATOM 690 N N . MET A 1 86 ? -12.494 -2.343 25.877 1.00 90.12 86 MET A N 1
ATOM 691 C CA . MET A 1 86 ? -11.298 -1.708 25.335 1.00 90.12 86 MET A CA 1
ATOM 692 C C . MET A 1 86 ? -11.119 -2.135 23.875 1.00 90.12 86 MET A C 1
ATOM 694 O O . MET A 1 86 ? -11.073 -3.328 23.559 1.00 90.12 86 MET A O 1
ATOM 698 N N . ARG A 1 87 ? -11.060 -1.162 22.965 1.00 87.06 87 ARG A N 1
ATOM 699 C CA . ARG A 1 87 ? -10.865 -1.377 21.527 1.00 87.06 87 ARG A CA 1
ATOM 700 C C . ARG A 1 87 ? -9.797 -0.435 21.002 1.00 87.06 87 ARG A C 1
ATOM 702 O O . ARG A 1 87 ? -9.747 0.738 21.365 1.00 87.06 87 ARG A O 1
ATOM 709 N N . PHE A 1 88 ? -8.943 -0.964 20.136 1.00 86.56 88 PHE A N 1
ATOM 710 C CA . PHE A 1 88 ? -7.988 -0.155 19.401 1.00 86.56 88 PHE A CA 1
ATOM 711 C C . PHE A 1 88 ? -8.734 0.640 18.323 1.00 86.56 88 PHE A C 1
ATOM 713 O O . PHE A 1 88 ? -9.441 0.054 17.503 1.00 86.56 88 PHE A O 1
ATOM 720 N N . GLN A 1 89 ? -8.616 1.969 18.340 1.00 82.44 89 GLN A N 1
ATOM 721 C CA . GLN A 1 89 ? -9.353 2.823 17.410 1.00 82.44 89 GLN A CA 1
ATOM 722 C C . GLN A 1 89 ? -8.591 4.096 17.006 1.00 82.44 89 GLN A C 1
ATOM 724 O O . GLN A 1 89 ? -7.838 4.650 17.813 1.00 82.44 89 GLN A O 1
ATOM 729 N N . PRO A 1 90 ? -8.820 4.613 15.783 1.00 78.62 90 PRO A N 1
ATOM 730 C CA . PRO A 1 90 ? -8.288 5.906 15.362 1.00 78.62 90 PRO A CA 1
ATOM 731 C C . PRO A 1 90 ? -8.889 7.074 16.168 1.00 78.62 90 PRO A C 1
ATOM 733 O O . PRO A 1 90 ? -10.103 7.286 16.175 1.00 78.62 90 PRO A O 1
ATOM 736 N N . ALA A 1 91 ? -8.049 7.893 16.796 1.00 78.44 91 ALA A N 1
ATOM 737 C CA . ALA A 1 91 ? -8.433 9.118 17.502 1.00 78.44 91 ALA A CA 1
ATOM 738 C C . ALA A 1 91 ? -8.611 10.302 16.535 1.00 78.44 91 ALA A C 1
ATOM 740 O O . ALA A 1 91 ? -8.094 10.275 15.429 1.00 78.44 91 ALA A O 1
ATOM 741 N N . LEU A 1 92 ? -9.325 11.362 16.921 1.00 75.50 92 LEU A N 1
ATOM 742 C CA . LEU A 1 92 ? -9.540 12.566 16.086 1.00 75.50 92 LEU A CA 1
ATOM 743 C C . LEU A 1 92 ? -8.347 13.547 16.105 1.00 75.50 92 LEU A C 1
ATOM 745 O O . LEU A 1 92 ? -8.511 14.753 15.938 1.00 75.50 92 LEU A O 1
ATOM 749 N N . GLU A 1 93 ? -7.150 13.032 16.356 1.00 80.75 93 GLU A N 1
ATOM 750 C CA . GLU A 1 93 ? -5.912 13.796 16.500 1.00 80.75 93 GLU A CA 1
ATOM 751 C C . GLU A 1 93 ? -4.871 13.257 15.522 1.00 80.75 93 GLU A C 1
ATOM 753 O O . GLU A 1 93 ? -4.837 12.055 15.237 1.00 80.75 93 GLU A O 1
ATOM 758 N N . ALA A 1 94 ? -4.012 14.143 15.033 1.00 83.94 94 ALA A N 1
ATOM 759 C CA . ALA A 1 94 ? -2.861 13.790 14.217 1.00 83.94 94 ALA A CA 1
ATOM 760 C C . ALA A 1 94 ? -1.571 13.805 15.052 1.00 83.94 94 ALA A C 1
ATOM 762 O O . ALA A 1 94 ? -1.490 14.470 16.085 1.00 83.94 94 ALA A O 1
ATOM 763 N N . GLU A 1 95 ? -0.555 13.079 14.595 1.00 87.31 95 GLU A N 1
ATOM 764 C CA . GLU A 1 95 ? 0.798 13.101 15.153 1.00 87.31 95 GLU A CA 1
ATOM 765 C C . GLU A 1 95 ? 1.864 12.845 14.083 1.00 87.31 95 GLU A C 1
ATOM 767 O O . GLU A 1 95 ? 1.613 12.162 13.090 1.00 87.31 95 GLU A O 1
ATOM 772 N N . ASN A 1 96 ? 3.086 13.329 14.315 1.00 90.31 96 ASN A N 1
ATOM 773 C CA . ASN A 1 96 ? 4.278 12.970 13.540 1.00 90.31 96 ASN A CA 1
ATOM 774 C C . ASN A 1 96 ? 4.875 11.634 14.034 1.00 90.31 96 ASN A C 1
ATOM 776 O O . ASN A 1 96 ? 6.026 11.586 14.463 1.00 90.31 96 ASN A O 1
ATOM 780 N N . GLY A 1 97 ? 4.067 10.572 14.044 1.00 88.50 97 GLY A N 1
ATOM 781 C CA . GLY A 1 97 ? 4.373 9.303 14.724 1.00 88.50 97 GLY A CA 1
ATOM 782 C C . GLY A 1 97 ? 4.863 8.162 13.830 1.00 88.50 97 GLY A C 1
ATOM 783 O O . GLY A 1 97 ? 5.013 7.045 14.320 1.00 88.50 97 GLY A O 1
ATOM 784 N N . SER A 1 98 ? 5.067 8.416 12.534 1.00 92.25 98 SER A N 1
ATOM 785 C CA . SER A 1 98 ? 5.362 7.376 11.543 1.00 92.25 98 SER A CA 1
ATOM 786 C C . SER A 1 98 ? 6.619 7.678 10.722 1.00 92.25 98 SER A C 1
ATOM 788 O O . SER A 1 98 ? 6.916 8.839 10.409 1.00 92.25 98 SER A O 1
AT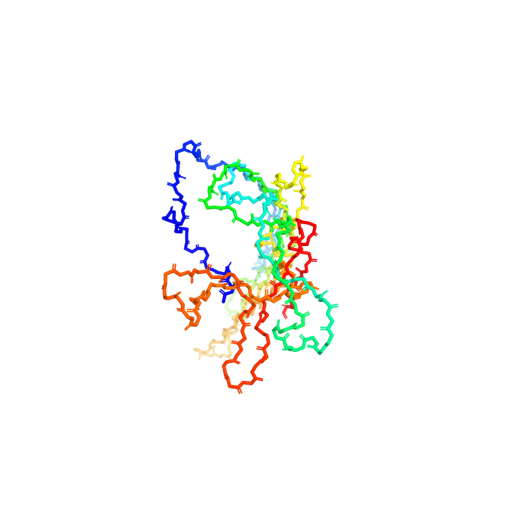OM 790 N N . SER A 1 99 ? 7.353 6.625 10.374 1.00 96.00 99 SER A N 1
ATOM 791 C CA . SER A 1 99 ? 8.456 6.627 9.413 1.00 96.00 99 SER A CA 1
ATOM 792 C C . SER A 1 99 ? 8.244 5.537 8.363 1.00 96.00 99 SER A C 1
ATOM 794 O O . SER A 1 99 ? 7.596 4.526 8.621 1.00 96.00 99 SER A O 1
ATOM 796 N N . VAL A 1 100 ? 8.760 5.742 7.152 1.00 97.19 100 VAL A N 1
ATOM 797 C CA . VAL A 1 100 ? 8.666 4.769 6.056 1.00 97.19 100 VAL A CA 1
ATOM 798 C C . VAL A 1 100 ? 10.027 4.576 5.416 1.00 97.19 100 VAL A C 1
ATOM 800 O O . VAL A 1 100 ? 10.623 5.537 4.934 1.00 97.19 100 VAL A O 1
ATOM 803 N N . ASP A 1 101 ? 10.463 3.326 5.321 1.00 97.75 101 ASP A N 1
ATOM 804 C CA . ASP A 1 101 ? 11.640 2.918 4.561 1.00 97.75 101 ASP A CA 1
ATOM 805 C C . ASP A 1 101 ? 11.208 2.163 3.310 1.00 97.75 101 ASP A C 1
ATOM 807 O O . ASP A 1 101 ? 10.424 1.216 3.374 1.00 97.75 101 ASP A O 1
ATOM 811 N N . ALA A 1 102 ? 11.734 2.562 2.155 1.00 98.06 102 ALA A N 1
ATOM 812 C CA . ALA A 1 102 ? 11.476 1.912 0.883 1.00 98.06 102 ALA A CA 1
ATOM 813 C C . ALA A 1 102 ? 12.773 1.616 0.134 1.00 98.06 102 ALA A C 1
ATOM 815 O O . ALA A 1 102 ? 13.583 2.503 -0.132 1.00 98.06 102 ALA A O 1
ATOM 816 N N . VAL A 1 103 ? 12.934 0.365 -0.277 1.00 98.38 103 VAL A N 1
ATOM 817 C CA . VAL A 1 103 ? 14.062 -0.111 -1.079 1.00 98.38 103 VAL A CA 1
ATOM 818 C C . VAL A 1 103 ? 13.557 -0.768 -2.346 1.00 98.38 103 VAL A C 1
ATOM 820 O O . VAL A 1 103 ? 12.489 -1.383 -2.363 1.00 98.38 103 VAL A O 1
ATOM 823 N N . GLY A 1 104 ? 14.329 -0.680 -3.418 1.00 98.38 104 GLY A N 1
ATOM 824 C CA . GLY A 1 104 ? 13.991 -1.416 -4.620 1.00 98.38 104 GLY A CA 1
ATOM 825 C C . GLY A 1 104 ? 15.059 -1.386 -5.686 1.00 98.38 104 GLY A C 1
ATOM 826 O O . GLY A 1 104 ? 16.017 -0.617 -5.639 1.00 98.38 104 GLY A O 1
ATOM 827 N N . ILE A 1 105 ? 14.855 -2.255 -6.665 1.00 98.62 105 ILE A N 1
ATOM 828 C CA . ILE A 1 105 ? 15.640 -2.327 -7.887 1.00 98.62 105 ILE A CA 1
ATOM 829 C C . ILE A 1 105 ? 14.704 -2.234 -9.086 1.00 98.62 105 ILE A C 1
ATOM 831 O O . ILE A 1 105 ? 13.603 -2.788 -9.093 1.00 98.62 105 ILE A O 1
ATOM 835 N N . GLN A 1 106 ? 15.150 -1.536 -10.117 1.00 98.44 106 GLN A N 1
ATOM 836 C CA . GLN A 1 106 ? 14.467 -1.397 -11.386 1.00 98.44 106 GLN A CA 1
ATOM 837 C C . GLN A 1 106 ? 15.391 -1.837 -12.516 1.00 98.44 106 GLN A C 1
ATOM 839 O O . GLN A 1 106 ? 16.546 -1.427 -12.591 1.00 98.44 106 GLN A O 1
ATOM 844 N N . GLY A 1 107 ? 14.858 -2.652 -13.421 1.00 98.62 107 GLY A N 1
ATOM 845 C CA . GLY A 1 107 ? 15.464 -2.949 -14.711 1.00 98.62 107 GLY A CA 1
ATOM 846 C C . GLY A 1 107 ? 14.619 -2.359 -15.833 1.00 98.62 107 GLY A C 1
ATOM 847 O O . GLY A 1 107 ? 13.390 -2.434 -15.795 1.00 98.62 107 GLY A O 1
ATOM 848 N N . ARG A 1 108 ? 15.266 -1.798 -16.853 1.00 98.62 108 ARG A N 1
ATOM 849 C CA . ARG A 1 108 ? 14.616 -1.307 -18.068 1.00 98.62 108 ARG A CA 1
ATOM 850 C C . ARG A 1 108 ? 15.400 -1.740 -19.297 1.00 98.62 108 ARG A C 1
ATOM 852 O O . ARG A 1 108 ? 16.587 -1.459 -19.416 1.00 98.62 108 ARG A O 1
ATOM 859 N N . LEU A 1 109 ? 14.711 -2.361 -20.244 1.00 98.62 109 LEU A N 1
ATOM 860 C CA . LEU A 1 109 ? 15.219 -2.627 -21.585 1.00 98.62 109 LEU A CA 1
ATOM 861 C C . LEU A 1 109 ? 14.400 -1.813 -22.580 1.00 98.62 109 LEU A C 1
ATOM 863 O O . LEU A 1 109 ? 13.173 -1.839 -22.553 1.00 98.62 109 LEU A O 1
ATOM 867 N N . GLU A 1 110 ? 15.073 -1.109 -23.477 1.00 98.50 110 GLU A N 1
ATOM 868 C CA . GLU A 1 110 ? 14.454 -0.271 -24.497 1.00 98.50 110 GLU A CA 1
ATOM 869 C C . GLU A 1 110 ? 15.083 -0.540 -25.864 1.00 98.50 110 GLU A C 1
ATOM 871 O O . GLU A 1 110 ? 16.297 -0.682 -25.975 1.00 98.50 110 GLU A O 1
ATOM 876 N N . LYS A 1 111 ? 14.261 -0.567 -26.915 1.00 98.12 111 LYS A N 1
ATOM 877 C CA . LYS A 1 111 ? 14.674 -0.529 -28.319 1.00 98.12 111 LYS A CA 1
ATOM 878 C C . LYS A 1 111 ? 14.116 0.729 -28.968 1.00 98.12 111 LYS A C 1
ATOM 880 O O . LYS A 1 111 ? 12.901 0.918 -29.037 1.00 98.12 111 LYS A O 1
ATOM 885 N N . ARG A 1 112 ? 15.004 1.552 -29.517 1.00 96.50 112 ARG A N 1
ATOM 886 C CA . ARG A 1 112 ? 14.677 2.703 -30.367 1.00 96.50 112 ARG A CA 1
ATOM 887 C C . ARG A 1 112 ? 14.820 2.335 -31.839 1.00 96.50 112 ARG A C 1
ATOM 889 O O . ARG A 1 112 ? 15.579 1.430 -32.185 1.00 96.50 112 ARG A O 1
ATOM 896 N N . ARG A 1 113 ? 14.117 3.055 -32.713 1.00 94.62 113 ARG A N 1
ATOM 897 C CA . ARG A 1 113 ? 14.365 2.995 -34.160 1.00 94.62 113 ARG A CA 1
ATOM 898 C C . ARG A 1 113 ? 15.593 3.845 -34.465 1.00 94.62 113 ARG A C 1
ATOM 900 O O . ARG A 1 113 ? 15.607 5.024 -34.127 1.00 94.62 113 ARG A O 1
ATOM 907 N N . VAL A 1 114 ? 16.609 3.235 -35.052 1.00 94.00 114 VAL A N 1
ATOM 908 C CA . VAL A 1 114 ? 17.874 3.857 -35.452 1.00 94.00 114 VAL A CA 1
ATOM 909 C C . VAL A 1 114 ? 18.006 3.848 -36.970 1.00 94.00 114 VAL A C 1
ATOM 911 O O . VAL A 1 114 ? 18.495 4.818 -37.537 1.00 94.00 114 VAL A O 1
ATOM 914 N N . THR A 1 115 ? 17.533 2.794 -37.638 1.00 90.56 115 THR A N 1
ATOM 915 C CA . THR A 1 115 ? 17.523 2.705 -39.104 1.00 90.56 115 THR A CA 1
ATOM 916 C C . THR A 1 115 ? 16.103 2.794 -39.660 1.00 90.56 115 THR A C 1
ATOM 918 O O . THR A 1 115 ? 15.115 2.638 -38.938 1.00 90.56 115 THR A O 1
ATOM 921 N N . MET A 1 116 ? 15.979 3.044 -40.968 1.00 85.00 116 MET A N 1
ATOM 922 C CA . MET A 1 116 ? 14.675 3.029 -41.644 1.00 85.00 116 MET A CA 1
ATOM 923 C C . MET A 1 116 ? 14.029 1.633 -41.643 1.00 85.00 116 MET A C 1
ATOM 925 O O . MET A 1 116 ? 12.800 1.542 -41.612 1.00 85.00 116 MET A O 1
ATOM 929 N N . ASP A 1 117 ? 14.845 0.574 -41.582 1.00 87.06 117 ASP A N 1
ATOM 930 C CA . ASP A 1 117 ? 14.405 -0.827 -41.527 1.00 87.06 117 ASP A CA 1
ATOM 931 C C . ASP A 1 117 ? 13.840 -1.239 -40.160 1.00 87.06 117 ASP A C 1
ATOM 933 O O . ASP A 1 117 ? 13.150 -2.256 -40.048 1.00 87.06 117 ASP A O 1
ATOM 937 N N . ASP A 1 118 ? 14.093 -0.458 -39.103 1.00 92.88 118 ASP A N 1
ATOM 938 C CA . ASP A 1 118 ? 13.570 -0.751 -37.774 1.00 92.88 118 ASP A CA 1
ATOM 939 C C . ASP A 1 118 ? 12.043 -0.647 -37.764 1.00 92.88 118 ASP A C 1
ATOM 941 O O . ASP A 1 118 ? 11.448 0.436 -37.672 1.00 92.88 118 ASP A O 1
ATOM 945 N N . ARG A 1 119 ? 11.383 -1.807 -37.819 1.00 93.38 119 ARG A N 1
ATOM 946 C CA . ARG A 1 119 ? 9.919 -1.898 -37.849 1.00 93.38 119 ARG A CA 1
ATOM 947 C C . ARG A 1 119 ? 9.269 -1.712 -36.488 1.00 93.38 119 ARG A C 1
ATOM 949 O O . ARG A 1 119 ? 8.073 -1.430 -36.452 1.00 93.38 119 ARG A O 1
ATOM 956 N N . TRP A 1 120 ? 10.022 -1.761 -35.393 1.00 96.12 120 TRP A N 1
ATOM 957 C CA . TRP A 1 120 ? 9.475 -1.598 -34.050 1.00 96.12 120 TRP A CA 1
ATOM 958 C C . TRP A 1 120 ? 10.377 -0.777 -33.124 1.00 96.12 120 TRP A C 1
ATOM 960 O O . TRP A 1 120 ? 11.584 -0.662 -33.322 1.00 96.12 120 TRP A O 1
ATOM 970 N N . ALA A 1 121 ? 9.749 -0.188 -32.114 1.00 97.62 121 ALA A N 1
ATOM 971 C CA . ALA A 1 121 ? 10.389 0.371 -30.934 1.00 97.62 121 ALA A CA 1
ATOM 972 C C . ALA A 1 121 ? 9.549 0.009 -29.719 1.00 97.62 121 ALA A C 1
ATOM 974 O O . ALA A 1 121 ? 8.342 -0.202 -29.830 1.00 97.62 121 ALA A O 1
ATOM 975 N N . GLY A 1 122 ? 10.170 -0.048 -28.557 1.00 98.25 122 GLY A N 1
ATOM 976 C CA . GLY A 1 122 ? 9.459 -0.408 -27.349 1.00 98.25 122 GLY A CA 1
ATOM 977 C C . GLY A 1 122 ? 10.363 -0.443 -26.145 1.00 98.25 122 GLY A C 1
ATOM 978 O O . GLY A 1 122 ? 11.573 -0.251 -26.245 1.00 98.25 122 GLY A O 1
ATOM 979 N N . TRP A 1 123 ? 9.754 -0.683 -25.003 1.00 98.56 123 TRP A N 1
ATOM 980 C CA . TRP A 1 123 ? 10.444 -0.808 -23.743 1.00 98.56 123 TRP A CA 1
ATOM 981 C C . TRP A 1 123 ? 9.689 -1.757 -22.828 1.00 98.56 123 TRP A C 1
ATOM 983 O O . TRP A 1 123 ? 8.472 -1.909 -22.914 1.00 98.56 123 TRP A O 1
ATOM 993 N N . ILE A 1 124 ? 10.440 -2.368 -21.933 1.00 98.75 124 ILE A N 1
ATOM 994 C CA . ILE A 1 124 ? 9.944 -3.133 -20.805 1.00 98.75 124 ILE A CA 1
ATOM 995 C C . ILE A 1 124 ? 10.688 -2.632 -19.578 1.00 98.75 124 ILE A C 1
ATOM 997 O O . ILE A 1 124 ? 11.907 -2.462 -19.610 1.00 98.75 124 ILE A O 1
ATOM 1001 N N . SER A 1 125 ? 9.953 -2.340 -18.517 1.00 98.62 125 SER A N 1
ATOM 1002 C CA . SER A 1 125 ? 10.519 -1.982 -17.225 1.00 98.62 125 SER A CA 1
ATOM 1003 C C . SER A 1 125 ? 9.880 -2.816 -16.140 1.00 98.62 125 SER A C 1
ATOM 1005 O O . SER A 1 125 ? 8.658 -2.969 -16.116 1.00 98.62 125 SER A O 1
ATOM 1007 N N . TYR A 1 126 ? 10.705 -3.301 -15.231 1.00 98.62 126 TYR A N 1
ATOM 1008 C CA . TYR A 1 126 ? 10.273 -4.062 -14.080 1.00 98.62 126 TYR A CA 1
ATOM 1009 C C . TYR A 1 126 ? 10.918 -3.492 -12.825 1.00 98.62 126 TYR A C 1
ATOM 1011 O O . TYR A 1 126 ? 12.133 -3.297 -12.791 1.00 98.62 126 TYR A O 1
ATOM 1019 N N . THR A 1 127 ? 10.101 -3.237 -11.812 1.00 98.62 127 THR A N 1
ATOM 1020 C CA . THR A 1 127 ? 10.536 -2.816 -10.485 1.00 98.62 127 THR A CA 1
ATOM 1021 C C . THR A 1 127 ? 10.161 -3.895 -9.481 1.00 98.62 127 THR A C 1
ATOM 1023 O O . THR A 1 127 ? 9.003 -4.316 -9.426 1.00 98.62 127 THR A O 1
ATOM 1026 N N . LEU A 1 128 ? 11.151 -4.306 -8.692 1.00 98.56 128 LEU A N 1
ATOM 1027 C CA . LEU A 1 128 ? 10.977 -5.074 -7.469 1.00 98.56 128 LEU A CA 1
ATOM 1028 C C . LEU A 1 128 ? 11.281 -4.146 -6.293 1.00 98.56 128 LEU A C 1
ATOM 1030 O O . LEU A 1 128 ? 12.399 -3.641 -6.193 1.00 98.56 128 LEU A O 1
ATOM 1034 N N . SER A 1 129 ? 10.308 -3.910 -5.421 1.00 98.12 129 SER A N 1
ATOM 1035 C CA . SER A 1 129 ? 10.463 -3.007 -4.277 1.00 98.12 129 SER A CA 1
ATOM 1036 C C . SER A 1 129 ? 9.809 -3.535 -3.008 1.00 98.12 129 SER A C 1
ATOM 1038 O O . SER A 1 129 ? 9.018 -4.469 -3.043 1.00 98.12 129 SER A O 1
ATOM 1040 N N . ARG A 1 130 ? 10.167 -2.943 -1.874 1.00 97.94 130 ARG A N 1
ATOM 1041 C CA . ARG A 1 130 ? 9.513 -3.144 -0.583 1.00 97.94 130 ARG A CA 1
ATOM 1042 C C . ARG A 1 130 ? 9.509 -1.816 0.154 1.00 97.94 130 ARG A C 1
ATOM 1044 O O . ARG A 1 130 ? 10.564 -1.196 0.271 1.00 97.94 130 ARG A O 1
ATOM 1051 N N . ALA A 1 131 ? 8.348 -1.414 0.643 1.00 97.94 131 ALA A N 1
ATOM 1052 C CA . ALA A 1 131 ? 8.151 -0.277 1.522 1.00 97.94 131 ALA A CA 1
ATOM 1053 C C . ALA A 1 131 ? 7.497 -0.731 2.831 1.00 97.94 131 ALA A C 1
ATOM 1055 O O . ALA A 1 131 ? 6.474 -1.421 2.825 1.00 97.94 131 ALA A O 1
ATOM 1056 N N . GLU A 1 132 ? 8.090 -0.337 3.950 1.00 97.50 132 GLU A N 1
ATOM 1057 C CA . GLU A 1 132 ? 7.607 -0.637 5.294 1.00 97.50 132 GLU A CA 1
ATOM 1058 C C . GLU A 1 132 ? 7.366 0.657 6.047 1.00 97.50 132 GLU A C 1
ATOM 1060 O O . GLU A 1 132 ? 8.175 1.576 5.973 1.00 97.50 132 GLU A O 1
ATOM 1065 N N . GLU A 1 133 ? 6.255 0.708 6.768 1.00 95.19 133 GLU A N 1
ATOM 1066 C CA . GLU A 1 133 ? 5.944 1.773 7.705 1.00 95.19 133 GLU A CA 1
ATOM 1067 C C . GLU A 1 133 ? 6.236 1.297 9.125 1.00 95.19 133 GLU A C 1
ATOM 1069 O O . GLU A 1 133 ? 5.859 0.189 9.514 1.00 95.19 133 GLU A O 1
ATOM 1074 N N . GLU A 1 134 ? 6.891 2.149 9.903 1.00 95.19 134 GLU A N 1
ATOM 1075 C CA . GLU A 1 134 ? 7.148 1.964 11.319 1.00 95.19 134 GLU A CA 1
ATOM 1076 C C . GLU A 1 134 ? 6.421 3.053 12.113 1.00 95.19 134 GLU A C 1
ATOM 1078 O O . GLU A 1 134 ? 6.548 4.244 11.832 1.00 95.19 134 GLU A O 1
ATOM 1083 N N . ARG A 1 135 ? 5.634 2.652 13.114 1.00 91.19 135 ARG A N 1
ATOM 1084 C CA . ARG A 1 135 ? 4.996 3.583 14.058 1.00 91.19 135 ARG A CA 1
ATOM 1085 C C . ARG A 1 135 ? 4.724 2.930 15.401 1.00 91.19 135 ARG A C 1
ATOM 1087 O O . ARG A 1 135 ? 4.681 1.703 15.528 1.00 91.19 135 ARG A O 1
ATOM 1094 N N . MET A 1 136 ? 4.488 3.766 16.403 1.00 88.50 136 MET A N 1
ATOM 1095 C CA . MET A 1 136 ? 4.033 3.319 17.715 1.00 88.50 136 MET A CA 1
ATOM 1096 C C . MET A 1 136 ? 2.584 2.832 17.645 1.00 88.50 136 MET A C 1
ATOM 1098 O O . MET A 1 136 ? 1.703 3.513 17.124 1.00 88.50 1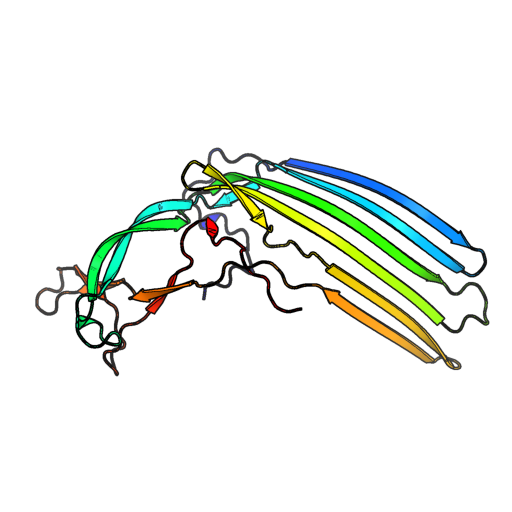36 MET A O 1
ATOM 1102 N N . ALA A 1 137 ? 2.324 1.654 18.203 1.00 84.56 137 ALA A N 1
ATOM 1103 C CA . ALA A 1 137 ? 0.978 1.135 18.374 1.00 84.56 137 ALA A CA 1
ATOM 1104 C C . ALA A 1 137 ? 0.892 0.330 19.676 1.00 84.56 137 ALA A C 1
ATOM 1106 O O . ALA A 1 137 ? 1.651 -0.619 19.879 1.00 84.56 137 ALA A O 1
ATOM 1107 N N . GLN A 1 138 ? -0.031 0.718 20.564 1.00 83.94 138 GLN A N 1
ATOM 1108 C CA . GLN A 1 138 ? -0.182 0.127 21.906 1.00 83.94 138 GLN A CA 1
ATOM 1109 C C . GLN A 1 138 ? 1.124 0.160 22.726 1.00 83.94 138 GLN A C 1
ATOM 1111 O O . GLN A 1 138 ? 1.529 -0.835 23.322 1.00 83.94 138 GLN A O 1
ATOM 1116 N N . GLY A 1 139 ? 1.840 1.288 22.700 1.00 83.81 139 GLY A N 1
ATOM 1117 C CA . GLY A 1 139 ? 3.094 1.456 23.446 1.00 83.81 139 GLY A CA 1
ATOM 1118 C C . GLY A 1 139 ? 4.289 0.656 22.911 1.00 83.81 139 GLY A C 1
ATOM 1119 O O . GLY A 1 139 ? 5.351 0.695 23.521 1.00 83.81 139 GLY A O 1
ATOM 1120 N N . THR A 1 140 ? 4.150 -0.041 21.778 1.00 87.00 140 THR A N 1
ATOM 1121 C CA . THR A 1 140 ? 5.239 -0.792 21.133 1.00 87.00 140 THR A CA 1
ATOM 1122 C C . THR A 1 140 ? 5.485 -0.267 19.722 1.00 87.00 140 THR A C 1
ATOM 1124 O O . THR A 1 140 ? 4.536 -0.009 18.980 1.00 87.00 140 THR A O 1
ATOM 1127 N N . LEU A 1 141 ? 6.753 -0.138 19.333 1.00 90.25 141 LEU A N 1
ATOM 1128 C CA . LEU A 1 141 ? 7.143 0.193 17.965 1.00 90.25 141 LEU A CA 1
ATOM 1129 C C . LEU A 1 141 ? 6.895 -1.020 17.060 1.00 90.25 141 LEU A C 1
ATOM 1131 O O . LEU A 1 141 ? 7.393 -2.113 17.338 1.00 90.25 141 LEU A O 1
ATOM 1135 N N . ARG A 1 142 ? 6.102 -0.855 15.999 1.00 91.75 142 ARG A N 1
ATOM 1136 C CA . ARG A 1 142 ? 5.740 -1.943 15.079 1.00 91.75 142 ARG A CA 1
ATOM 1137 C C . ARG A 1 142 ? 6.010 -1.552 13.637 1.00 91.75 142 ARG A C 1
ATOM 1139 O O . ARG A 1 142 ? 5.848 -0.390 13.276 1.00 91.75 142 ARG A O 1
ATOM 1146 N N . ARG A 1 143 ? 6.343 -2.557 12.824 1.00 94.19 143 ARG A N 1
ATOM 1147 C CA . ARG A 1 143 ? 6.508 -2.448 11.371 1.00 94.19 143 ARG A CA 1
ATOM 1148 C C . ARG A 1 143 ? 5.401 -3.190 10.648 1.00 94.19 143 ARG A C 1
ATOM 1150 O O . ARG A 1 143 ? 5.060 -4.307 11.035 1.00 94.19 143 ARG A O 1
ATOM 1157 N N . PHE A 1 144 ? 4.881 -2.595 9.589 1.00 93.88 144 PHE A N 1
ATOM 1158 C CA . PHE A 1 144 ? 3.906 -3.218 8.699 1.00 93.88 144 PHE A CA 1
ATOM 1159 C C . PHE A 1 144 ? 4.143 -2.747 7.259 1.00 93.88 144 PHE A C 1
ATOM 1161 O O . PHE A 1 144 ? 4.793 -1.721 7.042 1.00 93.88 144 PHE A O 1
ATOM 1168 N N . PRO A 1 145 ? 3.659 -3.487 6.246 1.00 95.94 145 PRO A N 1
ATOM 1169 C CA . PRO A 1 145 ? 3.758 -3.042 4.862 1.00 95.94 145 PRO A CA 1
ATOM 1170 C C . PRO A 1 145 ? 3.114 -1.664 4.692 1.00 95.94 145 PRO A C 1
ATOM 1172 O O . PRO A 1 145 ? 1.996 -1.439 5.163 1.00 95.94 145 PRO A O 1
ATOM 1175 N N . PHE A 1 146 ? 3.801 -0.748 4.014 1.00 95.12 146 PHE A N 1
ATOM 1176 C CA . PHE A 1 146 ? 3.237 0.569 3.728 1.00 95.12 146 PHE A CA 1
ATOM 1177 C C . PHE A 1 146 ? 2.013 0.426 2.811 1.00 95.12 146 PHE A C 1
ATOM 1179 O O . PHE A 1 146 ? 1.999 -0.422 1.923 1.00 95.12 146 PHE A O 1
ATOM 1186 N N . GLU A 1 147 ? 0.979 1.249 2.989 1.00 91.50 147 GLU A N 1
ATOM 1187 C CA . GLU A 1 147 ? -0.289 1.104 2.246 1.00 91.50 147 GLU A CA 1
ATOM 1188 C C . GLU A 1 147 ? -0.116 1.208 0.715 1.00 91.50 147 GLU A C 1
ATOM 1190 O O . GLU A 1 147 ? -0.834 0.565 -0.050 1.00 91.50 147 GLU A O 1
ATOM 1195 N N . TYR A 1 148 ? 0.905 1.943 0.261 1.00 92.31 148 TYR A N 1
ATOM 1196 C CA . TYR A 1 148 ? 1.271 2.060 -1.154 1.00 92.31 148 TYR A CA 1
ATOM 1197 C C . TYR A 1 148 ? 2.409 1.118 -1.581 1.00 92.31 148 TYR A C 1
ATOM 1199 O O . TYR A 1 148 ? 2.938 1.257 -2.688 1.00 92.31 148 TYR A O 1
ATOM 1207 N N . ASP A 1 149 ? 2.802 0.158 -0.740 1.00 96.38 149 ASP A N 1
ATOM 1208 C CA . ASP A 1 149 ? 3.843 -0.814 -1.067 1.00 96.38 149 ASP A CA 1
ATOM 1209 C C . ASP A 1 149 ? 3.405 -1.737 -2.209 1.00 96.38 149 ASP A C 1
ATOM 1211 O O . ASP A 1 149 ? 2.580 -2.639 -2.052 1.00 96.38 149 ASP A O 1
ATOM 1215 N N . ARG A 1 150 ? 4.011 -1.553 -3.378 1.00 95.25 150 ARG A N 1
ATOM 1216 C CA . ARG A 1 150 ? 3.816 -2.426 -4.531 1.00 95.25 150 ARG A CA 1
ATOM 1217 C C . ARG A 1 150 ? 5.100 -3.198 -4.790 1.00 95.25 150 ARG A C 1
ATOM 1219 O O . ARG A 1 150 ? 6.071 -2.633 -5.286 1.00 95.25 150 ARG A O 1
ATOM 1226 N N . GLN A 1 151 ? 5.082 -4.494 -4.483 1.00 96.00 151 GLN A N 1
ATOM 1227 C CA . GLN A 1 151 ? 6.274 -5.332 -4.584 1.00 96.00 151 GLN A CA 1
ATOM 1228 C C . GLN A 1 151 ? 6.739 -5.533 -6.020 1.00 96.00 151 GLN A C 1
ATOM 1230 O O . GLN A 1 151 ? 7.921 -5.396 -6.312 1.00 96.00 151 GLN A O 1
ATOM 1235 N N . HIS A 1 152 ? 5.801 -5.818 -6.918 1.00 97.69 152 HIS A N 1
ATOM 1236 C CA . HIS A 1 152 ? 6.073 -6.072 -8.323 1.00 97.69 152 HIS A CA 1
ATOM 1237 C C . HIS A 1 152 ? 5.364 -5.025 -9.168 1.00 97.69 152 HIS A C 1
ATOM 1239 O O . HIS A 1 152 ? 4.153 -4.844 -9.048 1.00 97.69 152 HIS A O 1
ATOM 1245 N N . SER A 1 153 ? 6.099 -4.361 -10.053 1.00 98.06 153 SER A N 1
ATOM 1246 C CA . SER A 1 153 ? 5.526 -3.455 -11.046 1.00 98.06 153 SER A CA 1
ATOM 1247 C C . SER A 1 153 ? 6.178 -3.705 -12.395 1.00 98.06 153 SER A C 1
ATOM 1249 O O . SER A 1 153 ? 7.387 -3.550 -12.545 1.00 98.06 153 SER A O 1
ATOM 1251 N N . LEU A 1 154 ? 5.382 -4.115 -13.376 1.00 98.44 154 LEU A N 1
ATOM 1252 C CA . LEU A 1 154 ? 5.799 -4.395 -14.740 1.00 98.44 154 LEU A CA 1
ATOM 1253 C C . LEU A 1 154 ? 5.071 -3.443 -15.680 1.00 98.44 154 LEU A C 1
ATOM 1255 O O . LEU A 1 154 ? 3.860 -3.249 -15.603 1.00 98.44 154 LEU A O 1
ATOM 1259 N N . SER A 1 155 ? 5.815 -2.827 -16.583 1.00 98.56 155 SER A N 1
ATOM 1260 C CA . SER A 1 155 ? 5.259 -1.969 -17.616 1.00 98.56 155 SER A CA 1
ATOM 1261 C C . SER A 1 155 ? 5.934 -2.270 -18.942 1.00 98.56 155 SER A C 1
ATOM 1263 O O . SER A 1 155 ? 7.156 -2.390 -19.020 1.00 98.56 155 SER A O 1
ATOM 1265 N N . VAL A 1 156 ? 5.125 -2.398 -19.985 1.00 98.69 156 VAL A N 1
ATOM 1266 C CA . VAL A 1 156 ? 5.561 -2.715 -21.342 1.00 98.69 156 VAL A CA 1
ATOM 1267 C C . VAL A 1 156 ? 4.927 -1.714 -22.291 1.00 98.69 156 VAL A C 1
ATOM 1269 O O . VAL A 1 156 ? 3.730 -1.440 -22.213 1.00 98.69 156 VAL A O 1
ATOM 1272 N N . GLY A 1 157 ? 5.719 -1.175 -23.208 1.00 98.62 157 GLY A N 1
ATOM 1273 C CA . GLY A 1 157 ? 5.242 -0.358 -24.314 1.00 98.62 157 GLY A CA 1
ATOM 1274 C C . GLY A 1 157 ? 5.848 -0.843 -25.619 1.00 98.62 157 GLY A C 1
ATOM 1275 O O . GLY A 1 157 ? 7.058 -1.036 -25.702 1.00 98.62 157 GLY A O 1
ATOM 1276 N N . ILE A 1 158 ? 5.033 -1.013 -26.655 1.00 98.31 158 ILE A N 1
ATOM 1277 C CA . ILE A 1 158 ? 5.493 -1.413 -27.984 1.00 98.31 158 ILE A CA 1
ATOM 1278 C C . ILE A 1 158 ? 4.822 -0.570 -29.063 1.00 98.31 158 ILE A C 1
ATOM 1280 O O . ILE A 1 158 ? 3.646 -0.231 -28.977 1.00 98.31 158 ILE A O 1
ATOM 1284 N N . ASN A 1 159 ? 5.595 -0.229 -30.087 1.00 97.81 159 ASN A N 1
ATOM 1285 C CA . ASN A 1 159 ? 5.172 0.531 -31.251 1.00 97.81 159 ASN A CA 1
ATOM 1286 C C . ASN A 1 159 ? 5.699 -0.164 -32.507 1.00 97.81 159 ASN A C 1
ATOM 1288 O O . ASN A 1 159 ? 6.910 -0.159 -32.746 1.00 97.81 159 ASN A O 1
ATOM 1292 N N . VAL A 1 160 ? 4.822 -0.712 -33.343 1.00 97.12 160 VAL A N 1
ATOM 1293 C CA . VAL A 1 160 ? 5.169 -1.475 -34.552 1.00 97.12 160 VAL A CA 1
ATOM 1294 C C . VAL A 1 160 ? 4.630 -0.765 -35.793 1.00 97.12 160 VAL A C 1
ATOM 1296 O O . VAL A 1 160 ? 3.462 -0.407 -35.847 1.00 97.12 160 VAL A O 1
ATOM 1299 N N . ARG A 1 161 ? 5.476 -0.556 -36.810 1.00 95.19 161 ARG A N 1
ATOM 1300 C CA . ARG A 1 161 ? 5.046 -0.074 -38.134 1.00 95.19 161 ARG A CA 1
ATOM 1301 C C . ARG A 1 161 ? 4.535 -1.279 -38.914 1.00 95.19 161 ARG A C 1
ATOM 1303 O O . ARG A 1 161 ? 5.316 -2.187 -39.192 1.00 95.19 161 ARG A O 1
ATOM 1310 N N . LEU A 1 162 ? 3.251 -1.271 -39.255 1.00 92.19 162 LEU A N 1
ATOM 1311 C CA . LEU A 1 162 ? 2.596 -2.346 -40.005 1.00 92.19 162 LEU A CA 1
ATOM 1312 C C . LEU A 1 162 ? 2.633 -2.101 -41.524 1.00 92.19 162 LEU A C 1
ATOM 1314 O O . LEU A 1 162 ? 2.470 -3.037 -42.297 1.00 92.19 162 LEU A O 1
ATOM 1318 N N . GLY A 1 163 ? 2.894 -0.862 -41.962 1.00 86.62 163 GLY A N 1
ATOM 1319 C CA . GLY A 1 163 ? 2.989 -0.494 -43.376 1.00 86.62 163 GLY A CA 1
ATOM 1320 C C . GLY A 1 163 ? 3.284 0.994 -43.584 1.00 86.62 163 GLY A C 1
ATOM 1321 O O . GLY A 1 163 ? 3.676 1.699 -42.649 1.00 86.62 163 GLY A O 1
ATOM 1322 N N . LYS A 1 164 ? 3.084 1.489 -44.814 1.00 83.81 164 LYS A N 1
ATOM 1323 C CA . LYS A 1 164 ? 3.202 2.922 -45.132 1.00 83.81 164 LYS A CA 1
ATOM 1324 C C . LYS A 1 164 ? 2.058 3.682 -44.454 1.00 83.81 164 LYS A C 1
ATOM 1326 O O . LYS A 1 164 ? 0.909 3.543 -44.846 1.00 83.81 164 LYS A O 1
ATOM 1331 N N . GLY A 1 165 ? 2.385 4.448 -43.415 1.00 87.00 165 GLY A N 1
ATOM 1332 C CA . GLY A 1 165 ? 1.430 5.290 -42.685 1.00 87.00 165 GLY A CA 1
ATOM 1333 C C . GLY A 1 165 ? 0.688 4.613 -41.527 1.00 87.00 165 GLY A C 1
ATOM 1334 O O . GLY A 1 165 ? 0.038 5.317 -40.763 1.00 87.00 165 GLY A O 1
ATOM 1335 N N . LEU A 1 166 ? 0.821 3.293 -41.330 1.00 95.12 166 LEU A N 1
ATOM 1336 C CA . LEU A 1 166 ? 0.147 2.580 -40.237 1.00 95.12 166 LEU A CA 1
ATOM 1337 C C . LEU A 1 166 ? 1.127 2.165 -39.133 1.00 95.12 166 LEU A C 1
ATOM 1339 O O . LEU A 1 166 ? 2.077 1.411 -39.370 1.00 95.12 166 LEU A O 1
ATOM 1343 N N . THR A 1 167 ? 0.856 2.621 -37.910 1.00 95.38 167 THR A N 1
ATOM 1344 C CA . THR A 1 167 ? 1.585 2.229 -36.697 1.00 95.38 167 THR A CA 1
ATOM 1345 C C . THR A 1 167 ? 0.605 1.690 -35.665 1.00 95.38 167 THR A C 1
ATOM 1347 O O . THR A 1 167 ? -0.389 2.337 -35.356 1.00 95.38 167 THR A O 1
ATOM 1350 N N . PHE A 1 168 ? 0.904 0.511 -35.132 1.00 97.31 168 PHE A N 1
ATOM 1351 C CA . PHE A 1 168 ? 0.215 -0.066 -33.989 1.00 97.31 168 PHE A CA 1
ATOM 1352 C C . PHE A 1 168 ? 0.997 0.233 -32.714 1.00 97.31 168 PHE A C 1
ATOM 1354 O O . PHE A 1 168 ? 2.207 -0.003 -32.658 1.00 97.31 168 PHE A O 1
ATOM 1361 N N . SER A 1 169 ? 0.295 0.706 -31.692 1.00 97.75 169 SER A N 1
ATOM 1362 C CA . SER A 1 169 ? 0.865 1.039 -30.392 1.00 97.75 169 SER A CA 1
ATOM 1363 C C . SER A 1 169 ? 0.084 0.324 -29.302 1.00 97.75 169 SER A C 1
ATOM 1365 O O . SER A 1 169 ? -1.143 0.363 -29.288 1.00 97.75 169 SER A O 1
ATOM 1367 N N . SER A 1 170 ? 0.796 -0.314 -28.379 1.00 98.19 170 SER A N 1
ATOM 1368 C CA . SER A 1 170 ? 0.197 -0.965 -27.219 1.00 98.19 170 SER A CA 1
ATOM 1369 C C . SER A 1 170 ? 1.019 -0.683 -25.970 1.00 98.19 170 SER A C 1
ATOM 1371 O O . SER A 1 170 ? 2.252 -0.618 -26.015 1.00 98.19 170 SER A O 1
ATOM 1373 N N . ARG A 1 171 ? 0.319 -0.503 -24.850 1.00 98.25 171 ARG A N 1
ATOM 1374 C CA . ARG A 1 171 ? 0.898 -0.377 -23.518 1.00 98.25 171 ARG A CA 1
ATOM 1375 C C . ARG A 1 171 ? 0.174 -1.339 -22.593 1.00 98.25 171 ARG A C 1
ATOM 1377 O O . ARG A 1 171 ? -1.050 -1.328 -22.527 1.00 98.25 171 ARG A O 1
ATOM 1384 N N . TRP A 1 172 ? 0.943 -2.114 -21.847 1.00 98.44 172 TRP A N 1
ATOM 1385 C CA . TRP A 1 172 ? 0.432 -3.011 -20.824 1.00 98.44 172 TRP A CA 1
ATOM 1386 C C . TRP A 1 172 ? 1.142 -2.737 -19.504 1.00 98.44 172 TRP A C 1
ATOM 1388 O O . TRP A 1 172 ? 2.329 -2.404 -19.477 1.00 98.44 172 TRP A O 1
ATOM 1398 N N . GLN A 1 173 ? 0.390 -2.809 -18.414 1.00 97.50 173 GLN A N 1
ATOM 1399 C CA . GLN A 1 173 ? 0.881 -2.564 -17.068 1.00 97.50 173 GLN A CA 1
ATOM 1400 C C . GLN A 1 173 ? 0.311 -3.634 -16.153 1.00 97.50 173 GLN A C 1
ATOM 1402 O O . GLN A 1 173 ? -0.861 -3.983 -16.260 1.00 97.50 173 GLN A O 1
ATOM 1407 N N . TYR A 1 174 ? 1.150 -4.118 -15.253 1.00 97.44 174 TYR A N 1
ATOM 1408 C CA . TYR A 1 174 ? 0.796 -5.084 -14.231 1.00 97.44 174 TYR A CA 1
ATOM 1409 C C . TYR A 1 174 ? 1.470 -4.684 -12.931 1.00 97.44 174 TYR A C 1
ATOM 1411 O O . TYR A 1 174 ? 2.616 -4.231 -12.929 1.00 97.44 174 TYR A O 1
ATOM 1419 N N . GLY A 1 175 ? 0.773 -4.854 -11.817 1.00 96.88 175 GLY A N 1
ATOM 1420 C CA . GLY A 1 175 ? 1.380 -4.675 -10.516 1.00 96.88 175 GLY A CA 1
ATOM 1421 C C . GLY A 1 175 ? 0.751 -5.589 -9.492 1.00 96.88 175 GLY A C 1
ATOM 1422 O O . GLY A 1 175 ? -0.454 -5.803 -9.526 1.00 96.88 175 GLY A O 1
ATOM 1423 N N . SER A 1 176 ? 1.567 -6.096 -8.572 1.00 96.44 176 SER A N 1
ATOM 1424 C CA . SER A 1 176 ? 1.058 -6.829 -7.416 1.00 96.44 176 SER A CA 1
ATOM 1425 C C . SER A 1 176 ? 0.088 -5.956 -6.621 1.00 96.44 176 SER A C 1
ATOM 1427 O O . SER A 1 176 ? 0.289 -4.738 -6.528 1.00 96.44 176 SER A O 1
ATOM 1429 N N . GLY A 1 177 ? -0.915 -6.572 -6.004 1.00 95.62 177 GLY A N 1
ATOM 1430 C CA . GLY A 1 177 ? -1.881 -5.839 -5.202 1.00 95.62 177 GLY A CA 1
ATOM 1431 C C . GLY A 1 177 ? -1.261 -5.138 -3.994 1.00 95.62 177 GLY A C 1
ATOM 1432 O O . GLY A 1 177 ? -0.236 -5.550 -3.435 1.00 95.62 177 GLY A O 1
ATOM 1433 N N . PHE A 1 178 ? -1.906 -4.038 -3.618 1.00 95.75 178 PHE A N 1
ATOM 1434 C CA . PHE A 1 178 ? -1.528 -3.257 -2.450 1.00 95.75 178 PHE A CA 1
ATOM 1435 C C . PHE A 1 178 ? -1.859 -4.011 -1.157 1.00 95.75 178 PHE A C 1
ATOM 1437 O O . PHE A 1 178 ? -2.819 -4.794 -1.141 1.00 95.75 178 PHE A O 1
ATOM 1444 N N . PRO A 1 179 ? -1.092 -3.786 -0.081 1.00 96.25 179 PRO A N 1
ATOM 1445 C CA . PRO A 1 179 ? -1.463 -4.232 1.243 1.00 96.25 179 PRO A CA 1
ATOM 1446 C C . PRO A 1 179 ? -2.807 -3.649 1.672 1.00 96.25 179 PRO A C 1
ATOM 1448 O O . PRO A 1 179 ? -3.161 -2.529 1.309 1.00 96.25 179 PRO A O 1
ATOM 1451 N N . TYR A 1 180 ? -3.550 -4.412 2.460 1.00 94.62 180 TYR A N 1
ATOM 1452 C CA . TYR A 1 180 ? -4.770 -3.958 3.103 1.00 94.62 180 TYR A CA 1
ATOM 1453 C C . TYR A 1 180 ? -4.947 -4.649 4.453 1.00 94.62 180 TYR A C 1
ATOM 1455 O O . TYR A 1 180 ? -4.394 -5.720 4.709 1.00 94.62 180 TYR A O 1
ATOM 1463 N N . THR A 1 181 ? -5.723 -4.015 5.326 1.00 94.00 181 THR A N 1
ATOM 1464 C CA . THR A 1 181 ? -6.098 -4.563 6.633 1.00 94.00 181 THR A CA 1
ATOM 1465 C C . THR A 1 181 ? -7.407 -5.345 6.466 1.00 94.00 181 THR A C 1
ATOM 1467 O O . THR A 1 181 ? -8.448 -4.719 6.238 1.00 94.00 181 THR A O 1
ATOM 1470 N N . PRO A 1 182 ? -7.402 -6.689 6.511 1.00 94.69 182 PRO A N 1
ATOM 1471 C CA . PRO A 1 182 ? -8.613 -7.480 6.329 1.00 94.69 182 PRO A CA 1
ATOM 1472 C C . PRO A 1 182 ? -9.557 -7.329 7.524 1.00 94.69 182 PRO A C 1
ATOM 1474 O O . PRO A 1 182 ? -9.118 -7.206 8.666 1.00 94.69 182 PRO A O 1
ATOM 1477 N N . ALA A 1 183 ? -10.866 -7.373 7.274 1.00 94.25 183 ALA A N 1
ATOM 1478 C CA . ALA A 1 183 ? -11.828 -7.574 8.352 1.00 94.25 183 ALA A CA 1
ATOM 1479 C C . ALA A 1 183 ? -11.656 -9.001 8.891 1.00 94.25 183 ALA A C 1
ATOM 1481 O O . ALA A 1 183 ? -11.695 -9.957 8.118 1.00 94.25 183 ALA A O 1
ATOM 1482 N N . ILE A 1 184 ? -11.442 -9.133 10.198 1.00 94.56 184 ILE A N 1
ATOM 1483 C CA . ILE A 1 184 ? -11.196 -10.428 10.853 1.00 94.56 184 ILE A CA 1
ATOM 1484 C C . ILE A 1 184 ? -12.437 -10.967 11.562 1.00 94.56 184 ILE A C 1
ATOM 1486 O O . ILE A 1 184 ? -12.515 -12.158 11.841 1.00 94.56 184 ILE A O 1
ATOM 1490 N N . SER A 1 185 ? -13.399 -10.096 11.868 1.00 92.38 185 SER A N 1
ATOM 1491 C CA . SER A 1 185 ? -14.668 -10.463 12.486 1.00 92.38 185 SER A CA 1
ATOM 1492 C C . SER A 1 185 ? -15.715 -9.374 12.225 1.00 92.38 185 SER A C 1
ATOM 1494 O O . SER A 1 185 ? -15.480 -8.420 11.475 1.00 92.38 185 SER A O 1
ATOM 1496 N N . VAL A 1 186 ? -16.884 -9.527 12.831 1.00 92.56 186 VAL A N 1
ATOM 1497 C CA . VAL A 1 186 ? -17.958 -8.541 12.866 1.00 92.56 186 VAL A CA 1
ATOM 1498 C C . VAL A 1 186 ? -18.417 -8.335 14.305 1.00 92.56 186 VAL A C 1
ATOM 1500 O O . VAL A 1 186 ? -18.390 -9.259 15.112 1.00 92.56 186 VAL A O 1
ATOM 1503 N N . GLU A 1 187 ? -18.845 -7.121 14.627 1.00 92.00 187 GLU A N 1
ATOM 1504 C CA . GLU A 1 187 ? -19.466 -6.790 15.912 1.00 92.00 187 GLU A CA 1
ATOM 1505 C C . GLU A 1 187 ? -20.817 -6.100 15.666 1.00 92.00 187 GLU A C 1
ATOM 1507 O O . GLU A 1 187 ? -20.944 -5.355 14.682 1.00 92.00 187 GLU A O 1
ATOM 1512 N N . PRO A 1 188 ? -21.826 -6.318 16.529 1.00 95.38 188 PRO A N 1
ATOM 1513 C CA . PRO A 1 188 ? -23.087 -5.598 16.441 1.00 95.38 188 PRO A CA 1
ATOM 1514 C C . PRO A 1 188 ? -22.875 -4.085 16.541 1.00 95.38 188 PRO A C 1
ATOM 1516 O O . PRO A 1 188 ? -22.040 -3.588 17.303 1.00 95.38 188 PRO A O 1
ATOM 1519 N N . MET A 1 189 ? -23.646 -3.334 15.766 1.00 94.81 189 MET A N 1
ATOM 1520 C CA . MET A 1 189 ? -23.629 -1.881 15.786 1.00 94.81 189 MET A CA 1
ATOM 1521 C C . MET A 1 189 ? -24.352 -1.373 17.026 1.00 94.81 189 MET A C 1
ATOM 1523 O O . MET A 1 189 ? -25.553 -1.580 17.171 1.00 94.81 189 MET A O 1
ATOM 1527 N N . VAL A 1 190 ? -23.637 -0.650 17.883 1.00 94.38 190 VAL A N 1
ATOM 1528 C CA . VAL A 1 190 ? -24.251 0.095 18.983 1.00 94.38 190 VAL A CA 1
ATOM 1529 C C . VAL A 1 190 ? -24.693 1.462 18.472 1.00 94.38 190 VAL A C 1
ATOM 1531 O O . VAL A 1 190 ? -23.921 2.170 17.821 1.00 94.38 190 VAL A O 1
ATOM 1534 N N . GLY A 1 191 ? -25.929 1.833 18.776 1.00 92.50 191 GLY A N 1
ATOM 1535 C CA . GLY A 1 191 ? -26.473 3.160 18.532 1.00 92.50 191 GLY A CA 1
ATOM 1536 C C . GLY A 1 191 ? -27.187 3.700 19.760 1.00 92.50 191 GLY A C 1
ATOM 1537 O O . GLY A 1 191 ? -27.190 3.081 20.823 1.00 92.50 191 GLY A O 1
ATOM 1538 N N . GLN A 1 192 ? -27.782 4.875 19.601 1.00 91.25 192 GLN A N 1
ATOM 1539 C CA . GLN A 1 192 ? -28.600 5.505 20.625 1.00 91.25 192 GLN A CA 1
ATOM 1540 C C . GLN A 1 192 ? -30.053 5.514 20.170 1.00 91.25 192 GLN A C 1
ATOM 1542 O O . GLN A 1 192 ? -30.340 5.900 19.036 1.00 91.25 192 GLN A O 1
ATOM 1547 N N . ALA A 1 193 ? -30.945 5.087 21.054 1.00 86.81 193 ALA A N 1
ATOM 1548 C CA . ALA A 1 193 ? -32.383 5.179 20.877 1.00 86.81 193 ALA A CA 1
ATOM 1549 C C . ALA A 1 193 ? -32.986 5.987 22.025 1.00 86.81 193 ALA A C 1
ATOM 1551 O O . ALA A 1 193 ? -32.468 5.989 23.144 1.00 86.81 193 ALA A O 1
ATOM 1552 N N . VAL A 1 194 ? -34.064 6.695 21.718 1.00 86.50 194 VAL A N 1
ATOM 1553 C CA . VAL A 1 194 ? -34.880 7.385 22.714 1.00 86.50 194 VAL A CA 1
ATOM 1554 C C . VAL A 1 194 ? -35.776 6.349 23.389 1.00 86.50 194 VAL A C 1
ATOM 1556 O O . VAL A 1 194 ? -36.214 5.407 22.734 1.00 86.50 194 VAL A O 1
ATOM 1559 N N . ASP A 1 195 ? -36.003 6.492 24.690 1.00 83.25 195 ASP A N 1
ATOM 1560 C CA . ASP A 1 195 ? -36.910 5.627 25.438 1.00 83.25 195 ASP A CA 1
ATOM 1561 C C . ASP A 1 195 ? -38.354 5.767 24.930 1.00 83.25 195 ASP A C 1
ATOM 1563 O O . ASP A 1 195 ? -38.842 6.880 24.720 1.00 83.25 195 ASP A O 1
ATOM 1567 N N . ASP A 1 196 ? -39.044 4.637 24.760 1.00 80.25 196 ASP A N 1
ATOM 1568 C CA . ASP A 1 196 ? -40.420 4.589 24.248 1.00 80.25 196 ASP A CA 1
ATOM 1569 C C . ASP A 1 196 ? -41.419 5.343 25.143 1.00 80.25 196 ASP A C 1
ATOM 1571 O O . ASP A 1 196 ? -42.450 5.818 24.663 1.00 80.25 196 ASP A O 1
ATOM 1575 N N . PHE A 1 197 ? -41.124 5.465 26.442 1.00 82.56 197 PHE A N 1
ATOM 1576 C CA . PHE A 1 197 ? -41.998 6.099 27.431 1.00 82.56 197 PHE A CA 1
ATOM 1577 C C . PHE A 1 197 ? -41.499 7.470 27.899 1.00 82.56 197 PHE A C 1
ATOM 1579 O O . PHE A 1 197 ? -42.261 8.211 28.522 1.00 82.56 197 PHE A O 1
ATOM 1586 N N . ASP A 1 198 ? -40.250 7.826 27.597 1.00 86.19 198 ASP A N 1
ATOM 1587 C CA . ASP A 1 198 ? -39.657 9.111 27.958 1.00 86.19 198 ASP A CA 1
ATOM 1588 C C . ASP A 1 198 ? -38.747 9.642 26.847 1.00 86.19 198 ASP A C 1
ATOM 1590 O O . ASP A 1 198 ? -37.575 9.279 26.727 1.00 86.19 198 ASP A O 1
ATOM 1594 N N . SER A 1 199 ? -39.260 10.614 26.089 1.00 81.88 199 SER A N 1
ATOM 1595 C CA . SER A 1 199 ? -38.532 11.216 24.973 1.00 81.88 199 SER A CA 1
ATOM 1596 C C . SER A 1 199 ? -37.238 11.948 25.366 1.00 81.88 199 SER A C 1
ATOM 1598 O O . SER A 1 199 ? -36.503 12.405 24.490 1.00 81.88 199 SER A O 1
ATOM 1600 N N . THR A 1 200 ? -36.974 12.120 26.665 1.00 87.12 200 THR A N 1
ATOM 1601 C CA . THR A 1 200 ? -35.761 12.762 27.192 1.00 87.12 200 THR A CA 1
ATOM 1602 C C . THR A 1 200 ? -34.676 11.768 27.609 1.00 87.12 200 THR A C 1
ATOM 1604 O O . THR A 1 200 ? -33.512 12.155 27.736 1.00 87.12 200 THR A O 1
ATOM 1607 N N . THR A 1 201 ? -35.016 10.485 27.753 1.00 88.25 201 THR A N 1
ATOM 1608 C CA . THR A 1 201 ? -34.070 9.435 28.139 1.00 88.25 201 THR A CA 1
ATOM 1609 C C . THR A 1 201 ? -33.465 8.776 26.897 1.00 88.25 201 THR A C 1
ATOM 1611 O O . THR A 1 201 ? -34.175 8.258 26.039 1.00 88.25 201 THR A O 1
ATOM 1614 N N . ILE A 1 202 ? -32.130 8.766 26.803 1.00 87.12 202 ILE A N 1
ATOM 1615 C CA . ILE A 1 202 ? -31.379 8.118 25.716 1.00 87.12 202 ILE A CA 1
ATOM 1616 C C . ILE A 1 202 ? -30.753 6.823 26.235 1.00 87.12 202 ILE A C 1
ATOM 1618 O O . ILE A 1 202 ? -30.012 6.833 27.220 1.00 87.12 202 ILE A O 1
ATOM 1622 N N . ARG A 1 203 ? -30.994 5.713 25.536 1.00 89.69 203 ARG A N 1
ATOM 1623 C CA . ARG A 1 203 ? -30.413 4.398 25.825 1.00 89.69 203 ARG A CA 1
ATOM 1624 C C . ARG A 1 203 ? -29.454 3.980 24.718 1.00 89.69 203 ARG A C 1
ATOM 1626 O O . ARG A 1 203 ? -29.695 4.236 23.540 1.00 89.69 203 ARG A O 1
ATOM 1633 N N . ASN A 1 204 ? -28.375 3.299 25.096 1.00 93.62 204 ASN A N 1
ATOM 1634 C CA . ASN A 1 204 ? -27.523 2.619 24.126 1.00 93.62 204 ASN A CA 1
ATOM 1635 C C . ASN A 1 204 ? -28.162 1.274 23.785 1.00 93.62 204 ASN A C 1
ATOM 1637 O O . ASN A 1 204 ? -28.472 0.497 24.685 1.00 93.62 204 ASN A O 1
ATOM 1641 N N . VAL A 1 205 ? -28.350 1.007 22.498 1.00 93.50 205 VAL A N 1
ATOM 1642 C CA . VAL A 1 205 ? -29.018 -0.200 22.003 1.00 93.50 205 VAL A CA 1
ATOM 1643 C C . VAL A 1 205 ? -28.211 -0.831 20.881 1.00 93.50 205 VAL A C 1
ATOM 1645 O O . VAL A 1 205 ? -27.427 -0.157 20.206 1.00 93.50 205 VAL A O 1
ATOM 1648 N N . ILE A 1 206 ? -28.430 -2.121 20.648 1.00 95.94 206 ILE A N 1
ATOM 1649 C CA . ILE A 1 206 ? -27.971 -2.769 19.423 1.00 95.94 206 ILE A CA 1
ATOM 1650 C C . ILE A 1 206 ? -28.916 -2.377 18.298 1.00 95.94 206 ILE A C 1
ATOM 1652 O O . ILE A 1 206 ? -30.120 -2.603 18.375 1.00 95.94 206 ILE A O 1
ATOM 1656 N N . LEU A 1 207 ? -28.363 -1.765 17.256 1.00 94.56 207 LEU A N 1
ATOM 1657 C CA . LEU A 1 207 ? -29.130 -1.377 16.086 1.00 94.56 207 LEU A CA 1
ATOM 1658 C C . LEU A 1 207 ? -29.582 -2.628 15.346 1.00 94.56 207 LEU A C 1
ATOM 1660 O O . LEU A 1 207 ? -28.762 -3.468 14.970 1.00 94.56 207 LEU A O 1
ATOM 1664 N N . SER A 1 208 ? -30.876 -2.705 15.082 1.00 94.56 208 SER A N 1
ATOM 1665 C CA . SER A 1 208 ? -31.481 -3.728 14.247 1.00 94.56 208 SER A CA 1
ATOM 1666 C C . SER A 1 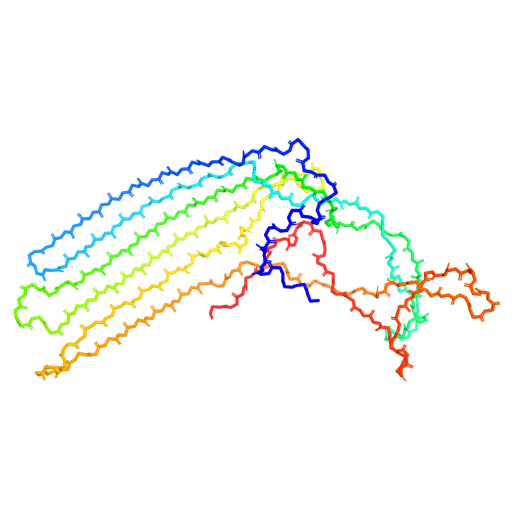208 ? -32.085 -3.120 12.989 1.00 94.56 208 SER A C 1
ATOM 1668 O O . SER A 1 208 ? -32.259 -1.906 12.844 1.00 94.56 208 SER A O 1
ATOM 1670 N N . ASP A 1 209 ? -32.338 -3.982 12.021 1.00 92.50 209 ASP A N 1
ATOM 1671 C CA . ASP A 1 209 ? -33.168 -3.664 10.887 1.00 92.50 209 ASP A CA 1
ATOM 1672 C C . ASP A 1 209 ? -34.651 -3.633 11.305 1.00 92.50 209 ASP A C 1
ATOM 1674 O O . ASP A 1 209 ? -35.131 -4.606 11.888 1.00 92.50 209 ASP A O 1
ATOM 1678 N N . PRO A 1 210 ? -35.383 -2.539 11.035 1.00 87.69 210 PRO A N 1
ATOM 1679 C CA . PRO A 1 210 ? -36.743 -2.367 11.539 1.00 87.69 210 PRO A CA 1
ATOM 1680 C C . PRO A 1 210 ? -37.775 -3.294 10.880 1.00 87.69 210 PRO A C 1
ATOM 1682 O O . PRO A 1 210 ? -38.846 -3.478 11.448 1.00 87.69 210 PRO A O 1
ATOM 1685 N N . GLU A 1 211 ? -37.486 -3.876 9.711 1.00 91.00 211 GLU A N 1
ATOM 1686 C CA . GLU A 1 211 ? -38.410 -4.800 9.039 1.00 91.00 211 GLU A CA 1
ATOM 1687 C C . GLU A 1 211 ? -38.192 -6.248 9.488 1.00 91.00 211 GLU A C 1
ATOM 1689 O O . GLU A 1 211 ? -39.146 -7.003 9.661 1.00 91.00 211 GLU A O 1
ATOM 1694 N N . THR A 1 212 ? -36.933 -6.643 9.681 1.00 91.44 212 THR A N 1
ATOM 1695 C CA . THR A 1 212 ? -36.562 -8.043 9.961 1.00 91.44 212 THR A CA 1
ATOM 1696 C C . THR A 1 212 ? -36.220 -8.321 11.423 1.00 91.44 212 THR A C 1
ATOM 1698 O O . THR A 1 212 ? -36.183 -9.480 11.832 1.00 91.44 212 THR A O 1
ATOM 1701 N N . GLY A 1 213 ? -35.934 -7.285 12.215 1.00 86.94 213 GLY A N 1
ATOM 1702 C CA . GLY A 1 213 ? -35.438 -7.409 13.588 1.00 86.94 213 GLY A CA 1
ATOM 1703 C C . GLY A 1 213 ? -33.979 -7.871 13.686 1.00 86.94 213 GLY A C 1
ATOM 1704 O O . GLY A 1 213 ? -33.466 -8.055 14.792 1.00 86.94 213 GLY A O 1
ATOM 1705 N N . TYR A 1 214 ? -33.282 -8.054 12.558 1.00 95.38 214 TYR A N 1
ATOM 1706 C CA . TYR A 1 214 ? -31.907 -8.540 12.572 1.00 95.38 214 TYR A CA 1
ATOM 1707 C C . TYR A 1 214 ? -30.917 -7.470 13.019 1.00 95.38 214 TYR A C 1
ATOM 1709 O O . TYR A 1 214 ? -30.963 -6.332 12.555 1.00 95.38 214 TYR A O 1
ATOM 1717 N N . ALA A 1 215 ? -29.983 -7.847 13.888 1.00 95.69 215 ALA A N 1
ATOM 1718 C CA . ALA A 1 215 ? -28.880 -7.003 14.310 1.00 95.69 215 ALA A CA 1
ATOM 1719 C C . ALA A 1 215 ? -28.056 -6.551 13.097 1.00 95.69 215 ALA A C 1
ATOM 1721 O O . ALA A 1 215 ? -27.738 -7.321 12.187 1.00 95.69 215 ALA A O 1
ATOM 1722 N N . ARG A 1 216 ? -27.686 -5.272 13.093 1.00 95.44 216 ARG A N 1
ATOM 1723 C CA . ARG A 1 216 ? -26.774 -4.699 12.107 1.00 95.44 216 ARG A CA 1
ATOM 1724 C C . ARG A 1 216 ? -25.355 -4.873 12.604 1.00 95.44 216 ARG A C 1
ATOM 1726 O O . ARG A 1 216 ? -25.061 -4.590 13.759 1.00 95.44 216 ARG A O 1
ATOM 1733 N N . PHE A 1 217 ? -24.469 -5.295 11.715 1.00 94.56 217 PHE A N 1
ATOM 1734 C CA . PHE A 1 217 ? -23.084 -5.594 12.051 1.00 94.56 217 PHE A CA 1
ATOM 1735 C C . PHE A 1 217 ? -22.121 -4.664 11.323 1.00 94.56 217 PHE A C 1
ATOM 1737 O O . PHE A 1 217 ? -22.350 -4.265 10.179 1.00 94.56 217 PHE A O 1
ATOM 1744 N N . VAL A 1 218 ? -21.008 -4.356 11.981 1.00 91.88 218 VAL A N 1
ATOM 1745 C CA . VAL A 1 218 ? -19.856 -3.682 11.379 1.00 91.88 218 VAL A CA 1
ATOM 1746 C C . VAL A 1 218 ? -18.640 -4.596 11.404 1.00 91.88 218 VAL A C 1
ATOM 1748 O O . VAL A 1 218 ? -18.446 -5.323 12.379 1.00 91.88 218 VAL A O 1
ATOM 1751 N N . PRO A 1 219 ? -17.797 -4.560 10.359 1.00 92.50 219 PRO A N 1
ATOM 1752 C CA . PRO A 1 219 ? -16.550 -5.303 10.368 1.00 92.50 219 PRO A CA 1
ATOM 1753 C C . PRO A 1 219 ? -15.632 -4.795 11.478 1.00 92.50 219 PRO A C 1
ATOM 1755 O O . PRO A 1 219 ? -15.550 -3.591 11.740 1.00 92.50 219 PRO A O 1
ATOM 1758 N N . THR A 1 220 ? -14.897 -5.718 12.081 1.00 89.50 220 THR A N 1
ATOM 1759 C CA . THR A 1 220 ? -13.803 -5.416 12.995 1.00 89.50 220 THR A CA 1
ATOM 1760 C C . THR A 1 220 ? -12.478 -5.855 12.405 1.00 89.50 220 THR A C 1
ATOM 1762 O O . THR A 1 220 ? -12.363 -6.869 11.715 1.00 89.50 220 THR A O 1
ATOM 1765 N N . PHE A 1 221 ? -11.463 -5.041 12.670 1.00 90.56 221 PHE A N 1
ATOM 1766 C CA . PHE A 1 221 ? -10.134 -5.176 12.083 1.00 90.56 221 PHE A CA 1
ATOM 1767 C C . PHE A 1 221 ? -9.084 -5.608 13.112 1.00 90.56 221 PHE A C 1
ATOM 1769 O O . PHE A 1 221 ? -7.914 -5.700 12.767 1.00 90.56 221 PHE A O 1
ATOM 1776 N N . GLY A 1 222 ? -9.485 -5.890 14.355 1.00 89.00 222 GLY A N 1
ATOM 1777 C CA . GLY A 1 222 ? -8.565 -6.293 15.418 1.00 89.00 222 GLY A CA 1
ATOM 1778 C C . GLY A 1 222 ? -7.640 -5.173 15.883 1.00 89.00 222 GLY A C 1
ATOM 1779 O O . GLY A 1 222 ? -7.985 -3.990 15.818 1.00 89.00 222 GLY A O 1
ATOM 1780 N N . GLY A 1 223 ? -6.486 -5.569 16.413 1.00 89.38 223 GLY A N 1
ATOM 1781 C CA . GLY A 1 223 ? -5.441 -4.661 16.847 1.00 89.38 223 GLY A CA 1
ATOM 1782 C C . GLY A 1 223 ? -4.416 -4.346 15.751 1.00 89.38 223 GLY A C 1
ATOM 1783 O O . GLY A 1 223 ? -4.573 -4.722 14.584 1.00 89.38 223 GLY A O 1
ATOM 1784 N N . PRO A 1 224 ? -3.334 -3.643 16.126 1.00 89.12 224 PRO A N 1
ATOM 1785 C CA . PRO A 1 224 ? -2.277 -3.229 15.207 1.00 89.12 224 PRO A CA 1
ATOM 1786 C C . PRO A 1 224 ? -1.579 -4.372 14.467 1.00 89.12 224 PRO A C 1
ATOM 1788 O O . PRO A 1 224 ? -0.999 -4.152 13.409 1.00 89.12 224 PRO A O 1
ATOM 1791 N N . GLU A 1 225 ? -1.605 -5.584 15.017 1.00 89.44 225 GLU A N 1
ATOM 1792 C CA . GLU A 1 225 ? -1.053 -6.792 14.401 1.00 89.44 225 GLU A CA 1
ATOM 1793 C C . GLU A 1 225 ? -1.687 -7.135 13.050 1.00 89.44 225 GLU A C 1
ATOM 1795 O O . GLU A 1 225 ? -1.060 -7.807 12.236 1.00 89.44 225 GLU A O 1
ATOM 1800 N N . ASN A 1 226 ? -2.907 -6.662 12.797 1.00 92.50 226 ASN A N 1
ATOM 1801 C CA . ASN A 1 226 ? -3.608 -6.919 11.549 1.00 92.50 226 ASN A CA 1
ATOM 1802 C C . ASN A 1 226 ? -3.364 -5.836 10.481 1.00 92.50 226 ASN A C 1
ATOM 1804 O O . ASN A 1 226 ? -3.816 -5.977 9.342 1.00 92.50 226 ASN A O 1
ATOM 1808 N N . PHE A 1 227 ? -2.660 -4.750 10.813 1.00 91.31 227 PHE A N 1
ATOM 1809 C CA . PHE A 1 227 ? -2.422 -3.668 9.864 1.00 91.31 227 PHE A CA 1
ATOM 1810 C C . PHE A 1 227 ? -1.693 -4.149 8.619 1.00 91.31 227 PHE A C 1
ATOM 1812 O O . PHE A 1 227 ? -0.575 -4.655 8.691 1.00 91.31 227 PHE A O 1
ATOM 1819 N N . ASN A 1 228 ? -2.336 -3.937 7.470 1.00 94.31 228 ASN A N 1
ATOM 1820 C CA . ASN A 1 228 ? -1.785 -4.242 6.153 1.00 94.31 228 ASN A CA 1
ATOM 1821 C C . ASN A 1 228 ? -1.269 -5.691 6.038 1.00 94.31 228 ASN A C 1
ATOM 1823 O O . ASN A 1 228 ? -0.305 -5.962 5.322 1.00 94.31 228 ASN A O 1
ATOM 1827 N N . SER A 1 229 ? -1.914 -6.618 6.758 1.00 94.69 229 SER A N 1
ATOM 1828 C CA . SER A 1 229 ? -1.496 -8.018 6.891 1.00 94.69 229 SER A CA 1
ATOM 1829 C C . SER A 1 229 ? -1.773 -8.866 5.643 1.00 94.69 229 SER A C 1
ATOM 1831 O O . SER A 1 229 ? -1.141 -9.906 5.456 1.00 94.69 229 SER A O 1
ATOM 1833 N N . ALA A 1 230 ? -2.681 -8.423 4.768 1.00 95.50 230 ALA A N 1
ATOM 1834 C CA . ALA A 1 230 ? -3.046 -9.095 3.523 1.00 95.50 230 ALA A CA 1
ATOM 1835 C C . ALA A 1 230 ? -2.764 -8.205 2.303 1.00 95.50 230 ALA A C 1
ATOM 1837 O O . ALA A 1 230 ? -2.508 -7.012 2.440 1.00 95.50 230 ALA A O 1
ATOM 1838 N N . ARG A 1 231 ? -2.811 -8.770 1.089 1.00 94.88 231 ARG A N 1
ATOM 1839 C CA . ARG A 1 231 ? -2.643 -8.032 -0.178 1.00 94.88 231 ARG A CA 1
ATOM 1840 C C . ARG A 1 231 ? -3.779 -8.327 -1.140 1.00 94.88 231 ARG A C 1
ATOM 1842 O O . ARG A 1 231 ? -4.235 -9.466 -1.217 1.00 94.88 231 ARG A O 1
ATOM 1849 N N . TYR A 1 232 ? -4.211 -7.313 -1.886 1.00 94.69 232 TYR A N 1
ATOM 1850 C CA . TYR A 1 232 ? -5.173 -7.512 -2.967 1.00 94.69 232 TYR A CA 1
ATOM 1851 C C . TYR A 1 232 ? -4.617 -8.476 -4.033 1.00 94.69 232 TYR A C 1
ATOM 1853 O O . TYR A 1 232 ? -3.396 -8.569 -4.206 1.00 94.69 232 TYR A O 1
ATOM 1861 N N . PRO A 1 233 ? -5.487 -9.185 -4.773 1.00 91.75 233 PRO A N 1
ATOM 1862 C CA . PRO A 1 233 ? -5.061 -9.885 -5.978 1.00 91.75 233 PRO A CA 1
ATOM 1863 C C . PRO A 1 233 ? -4.516 -8.890 -7.017 1.00 91.75 233 PRO A C 1
ATOM 1865 O O . PRO A 1 233 ? -4.828 -7.695 -6.974 1.00 91.75 233 PRO A O 1
ATOM 1868 N N . ALA A 1 234 ? -3.665 -9.393 -7.910 1.00 81.56 234 ALA A N 1
ATOM 1869 C CA . ALA A 1 234 ? -3.056 -8.623 -8.992 1.00 81.56 234 ALA A CA 1
ATOM 1870 C C . ALA A 1 234 ? -3.939 -8.563 -10.246 1.00 81.56 234 ALA A C 1
ATOM 1872 O O . ALA A 1 234 ? -4.741 -9.505 -10.443 1.00 81.56 234 ALA A O 1
#

pLDDT: mean 89.69, std 13.37, range [27.02, 98.75]

=== Feature glossary ===
The record interleaves many kinds of information about one protein. Here is each kind framed as the question it answers.

Q: What does the local fold look like, residue by residue?
A: The Foldseek 3Di string encodes local tertiary geometry as a 20-letter alphabet — one character per residue — derived from the relative positions of nearby Cα atoms. Unlike the amino-acid sequence, 3Di is a direct function of the 3D structure, so two proteins with the same fold have similar 3Di strings even at low sequence identity.

Q: Which residues are in helices, strands, or loops?
A: The SS8 string is DSSP's per-residue secondary-structure call. α-helix (H) means an i→i+4 H-bond ladder; β-strand (E) means the residue participates in a β-sheet; 3₁₀ (G) and π (I) are tighter and wider helices; T/S are turns/bends; '-' is loop.

Q: How big and how compact is the whole molecule?
A: Radius of gyration (Rg) is the root-mean-square distance of Cα atoms from their centroid — a single number for overall size and compactness. A globular domain of N residues has Rg ≈ 2.2·N^0.38 Å; an extended or disordered chain has a much larger Rg. The Cα contact count is the number of residue pairs whose Cα atoms are within 8 Å and are more than four positions apart in sequence — a standard proxy for tertiary packing density. The bounding box is the smallest axis-aligned box enclosing all Cα atoms.

Q: Where is each backbone atom in 3D?
A: Structure coordinates are given as an mmCIF _atom_site loop: one row per atom with element, residue name, chain id, sequence number, and x/y/z position in Å. Only the four main-chain atoms per residue are included here; side chains are omitted to keep the record compact.

Q: What is the amino-acid chain?
A: Primary structure: the covalent order of the twenty standard amino acids along the backbone. Two proteins with the same sequence will (almost always) fold to the same structure; two with 30% identity often share a fold but not the details.

Q: What if only a Cα trace is available?
A: Three-state secondary structure (P-SEA) collapses the eight DSSP classes into helix (a), strand (b), and coil (c). P-SEA assigns these from Cα geometry alone — distances and angles — without requiring backbone oxygens, so it works on any Cα trace.

Q: What family and function is it annotated with?
A: Database cross-references. InterPro integrates a dozen domain/family signature databases into unified entries with residue-range hits. GO terms attach function/process/location labels with evidence codes. CATH codes position the fold in a four-level structural taxonomy. Organism is the NCBI-taxonomy species name.

Q: How confident is the AlphaFold model at each residue?
A: pLDDT is the predicted lDDT-Cα score: AlphaFold's confidence that the local environment of each residue (all inter-atomic distances within 15 Å) is correctly placed. It is a per-residue number between 0 and 100, with higher meaning more reliable.

Q: How mobile is each atom in the crystal?
A: B-factor (Debye–Waller factor) reflects atomic displacement in the crystal lattice. It is an experimental observable (units Å²), not a prediction; low values mean the atom is pinned down, high values mean it moves or is heterogeneous across the crystal.

Q: Which residues are buried vs exposed?
A: SASA measures how much of the protein is reachable by solvent. It is computed by rolling a water-sized probe over the atomic surface and summing the exposed area (Å²). Per-residue SASA distinguishes core (buried, low SASA) from surface (exposed, high SASA) residues; total SASA is a whole-molecule size measure.

Q: What do the diagnostic plots show?
A: Plot images: a contact map (which residues are close in 3D, as an N×N binary image), a Ramachandran scatter (backbone torsion angles, revealing secondary-structure composition at a glance), and — for AlphaFold structures — a PAE heatmap (pairwise prediction confidence).

Q: What known structures does this most resemble?
A: The Foldseek neighbor list gives the closest experimentally determined structures in the PDB, ranked by structural alignment. TM-score near 1 means near-identical fold; near 0.3 means only rough topology match. This is how one finds what a novel AlphaFold prediction most resembles in the solved-structure universe.

Q: Are the domains correctly placed relative to each other?
A: Predicted aligned error is AlphaFold's pairwise confidence. Unlike pLDDT (per-residue), PAE is per-residue-pair and captures whether two parts of the structure are correctly placed relative to each other. Units are ångströms of expected positional error.

Q: What do the rendered images show?
A: Structure images are PyMOL renders from six orthogonal camera directions. Cartoon representation draws helices as coils and strands as arrows; sticks shows the backbone as bonds; surface shows the solvent-excluded envelope. Rainbow coloring maps sequence position to hue (blue→red, N→C); chain coloring assigns a distinct color per polypeptide.

Q: What are the backbone torsion angles?
A: φ (phi) and ψ (psi) are the two rotatable backbone dihedrals per residue: φ is the C(i-1)–N–Cα–C torsion, ψ is the N–Cα–C–N(i+1) torsion, both in degrees on (−180°, 180°]. α-helical residues cluster near (−60°, −45°); β-strand residues near (−120°, +130°). A Ramachandran plot is simply a scatter of (φ, ψ) for every residue.